Protein AF-A0A961I5W0-F1 (afdb_monomer)

Secondary structure (DSSP, 8-state):
-GGGEETTEEGGGSTTTTTS-----------SS-------HHHHHHH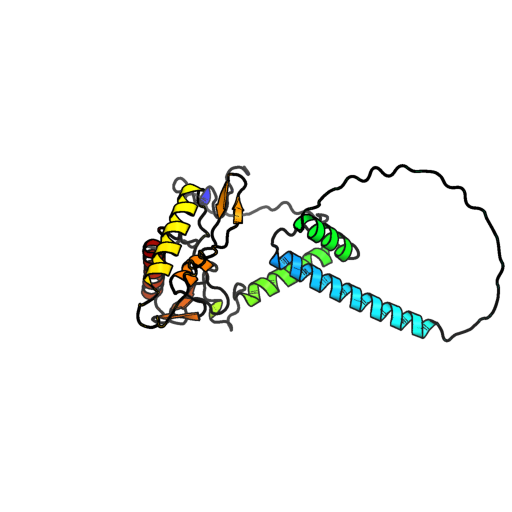HHHHHHHHHHHHHHHHHHHHHHTSS----------------------------HHHHHHHHHHHHTTTS-HHHHHHHHHHHHHHHHHTTT-S--TT-GGGSEEEE-BPPPEE-HHHHHHHHHHHHHHHHHSS-TTS--S-----PPPP----EE-TTS-EEPPHHHHHHHTT--TT-EETTEEE-SS-TTEEEESS--HHHHHHHHHHHHHHHHHHHS--PPBSSPPP-

Sequence (276 aa):
CSSDLAYRDSRFKSSAEKGRFIITHVQFQLSARGPLDVRYGELSRRLLDRLEAMNSNTNEQADFRVTRASESDGQAGAPHATGTEQAGRSSTVSVDTRQSQSDKERQRLRELSAHLSPVERMQTVRAEVLRLRSGKSMVIDPEDPDTRSCGSFFMNPELSADEFAALKTRINSNARSDNSPETRSDSHGDSAADVAIPVFHLPDMRVKVPAAWLMEYCGFRKGYTRNGVGISRSHALALVNRGGSTADLRALVAEIQERVCSLTGIVLQPEPLLPD

Mean predicted aligned error: 12.55 Å

Foldseek 3Di:
DVPADDDLGGPCPDPVNPPVDDDPDDDDDDDLDDAPDDPDVVLLVVLLVVLVVVVVVVVVVVVVVVVVVPPDDDDDDDDDDDDDDDDDDDPPPPPPDPDDPSVVSSVSSCVSCVPPRSVVNVVSSVVSVVVVCVLQLNDDDPVDQLVQFPPQFWDFDKAAPVLVVLLQVLQQVVVVVPPDPPPDDDDDPDDPDGDDFDWDADPVRITTGPLLVLLVSLVQHAPQDDQQWHHHNRHSRTIGGRPHDPVVSVVVVVVSQVSSCVRRVDGIDTSDDDDD

Radius of gyration: 27.85 Å; Cα contacts (8 Å, |Δi|>4): 261; chains: 1; bounding box: 82×52×74 Å

pLDDT: mean 79.71, std 21.18, range [27.75, 97.56]

Nearest PDB structures (foldseek):
  5jzx-assembly3_F  TM=8.479E-01  e=3.937E-11  Mycobacterium tuberculosis H37Rv
  4jay-assembly1_A  TM=8.092E-01  e=2.106E-09  Pseudomonas aeruginosa PAO1
  5jzx-assembly3_E  TM=9.118E-01  e=1.194E-07  Mycobacterium tuberculosis H37Rv
  2q85-assembly1_A  TM=7.813E-01  e=1.509E-07  Escherichia coli
  1uxy-assembly1_A  TM=7.509E-01  e=1.343E-07  Escherichia coli

Structure (mmCIF, N/CA/C/O backbone):
data_AF-A0A961I5W0-F1
#
_entry.id   AF-A0A961I5W0-F1
#
loop_
_atom_site.group_PDB
_atom_site.id
_atom_site.type_symbol
_atom_site.label_atom_id
_atom_site.label_alt_id
_atom_site.label_comp_id
_atom_site.label_asym_id
_atom_site.label_entity_id
_atom_site.label_seq_id
_atom_site.pdbx_PDB_ins_code
_atom_site.Cartn_x
_atom_site.Cartn_y
_atom_site.Cartn_z
_atom_site.occupancy
_atom_site.B_iso_or_equiv
_atom_site.auth_seq_id
_atom_site.auth_comp_id
_atom_site.auth_asym_id
_atom_site.auth_atom_id
_atom_site.pdbx_PDB_model_num
ATOM 1 N N . CYS A 1 1 ? -11.552 13.548 -22.256 1.00 41.53 1 CYS A N 1
ATOM 2 C CA . CYS A 1 1 ? -12.009 12.454 -21.368 1.00 41.53 1 CYS A CA 1
ATOM 3 C C . CYS A 1 1 ? -10.988 12.076 -20.277 1.00 41.53 1 CYS A C 1
ATOM 5 O O . CYS A 1 1 ? -11.325 11.259 -19.437 1.00 41.53 1 CYS A O 1
ATOM 7 N N . SER A 1 2 ? -9.766 12.639 -20.233 1.00 52.09 2 SER A N 1
ATOM 8 C CA . SER A 1 2 ? -8.780 12.302 -19.181 1.00 52.09 2 SER A CA 1
ATOM 9 C C . SER A 1 2 ? -8.919 13.113 -17.885 1.00 52.09 2 SER A C 1
ATOM 11 O O . SER A 1 2 ? -8.090 12.957 -16.996 1.00 52.09 2 SER A O 1
ATOM 13 N N . SER A 1 3 ? -9.909 14.003 -17.789 1.00 55.75 3 SER A N 1
ATOM 14 C CA . SER A 1 3 ? -10.125 14.886 -16.635 1.00 55.75 3 SER A CA 1
ATOM 15 C C . SER A 1 3 ? -10.682 14.166 -15.406 1.00 55.75 3 SER A C 1
ATOM 17 O O . SER A 1 3 ? -10.604 14.707 -14.312 1.00 55.75 3 SER A O 1
ATOM 19 N N . ASP A 1 4 ? -11.206 12.948 -15.572 1.00 67.94 4 ASP A N 1
ATOM 20 C CA . ASP A 1 4 ? -12.018 12.288 -14.541 1.00 67.94 4 ASP A CA 1
ATOM 21 C C . ASP A 1 4 ? -11.282 11.114 -13.870 1.00 67.94 4 ASP A C 1
ATOM 23 O O . ASP A 1 4 ? -11.912 10.241 -13.270 1.00 67.94 4 ASP A O 1
ATOM 27 N N . LEU A 1 5 ? -9.955 11.040 -14.023 1.00 79.00 5 LEU A N 1
ATOM 28 C CA . LEU A 1 5 ? -9.103 10.042 -13.377 1.00 79.00 5 LEU A CA 1
ATOM 29 C C . LEU A 1 5 ? -8.295 10.703 -12.262 1.00 79.00 5 LEU A C 1
ATOM 31 O O . LEU A 1 5 ? -7.556 11.655 -12.507 1.00 79.00 5 LEU A O 1
ATOM 35 N N . ALA A 1 6 ? -8.394 10.155 -11.055 1.00 79.12 6 ALA A N 1
ATOM 36 C CA . ALA A 1 6 ? -7.662 10.628 -9.887 1.00 79.12 6 ALA A CA 1
ATOM 37 C C . ALA A 1 6 ? -7.064 9.450 -9.101 1.00 79.12 6 ALA A C 1
ATOM 39 O O . ALA A 1 6 ? -7.193 8.278 -9.469 1.00 79.12 6 ALA A O 1
ATOM 40 N N . TYR A 1 7 ? -6.338 9.746 -8.022 1.00 77.19 7 TYR A N 1
ATOM 41 C CA . TYR A 1 7 ? -5.722 8.710 -7.200 1.00 77.19 7 TYR A CA 1
ATOM 42 C C . TYR A 1 7 ? -6.787 7.774 -6.613 1.00 77.19 7 TYR A C 1
ATOM 44 O O . TYR A 1 7 ? -7.607 8.187 -5.804 1.00 77.19 7 TYR A O 1
ATOM 52 N N . ARG A 1 8 ? -6.758 6.500 -7.035 1.00 78.25 8 ARG A N 1
ATOM 53 C CA . ARG A 1 8 ? -7.732 5.453 -6.662 1.00 78.25 8 ARG A CA 1
ATOM 54 C C . ARG A 1 8 ? -9.189 5.763 -7.003 1.00 78.25 8 ARG A C 1
ATOM 56 O O . ARG A 1 8 ? -10.057 4.970 -6.632 1.00 78.25 8 ARG A O 1
ATOM 63 N N . ASP A 1 9 ? -9.439 6.800 -7.790 1.00 81.62 9 ASP A N 1
ATOM 64 C CA . ASP A 1 9 ? -10.776 7.273 -8.108 1.00 81.62 9 ASP A CA 1
ATOM 65 C C . ASP A 1 9 ? -10.974 7.454 -9.618 1.00 81.62 9 ASP A C 1
ATOM 67 O O . ASP A 1 9 ? -10.029 7.616 -10.395 1.00 81.62 9 ASP A O 1
ATOM 71 N N . SER A 1 10 ? -12.225 7.348 -10.042 1.00 85.88 10 SER A N 1
ATOM 72 C CA . SER A 1 10 ? -12.648 7.577 -11.418 1.00 85.88 10 SER A CA 1
ATOM 73 C C . SER A 1 10 ? -14.130 7.915 -11.436 1.00 85.88 10 SER A C 1
ATOM 75 O O . SER A 1 10 ? -14.857 7.531 -10.519 1.00 85.88 10 SER A O 1
ATOM 77 N N . ARG A 1 11 ? -14.623 8.487 -12.536 1.00 85.06 11 ARG A N 1
ATOM 78 C CA . ARG A 1 11 ? -16.067 8.703 -12.721 1.00 85.06 11 ARG A CA 1
ATOM 79 C C . ARG A 1 11 ? -16.934 7.471 -12.404 1.00 85.06 11 ARG A C 1
ATOM 81 O O . ARG A 1 11 ? -17.973 7.608 -11.771 1.00 85.06 11 ARG A O 1
ATOM 88 N N . PHE A 1 12 ? -16.452 6.259 -12.704 1.00 85.94 12 PHE A N 1
ATOM 89 C CA . PHE A 1 12 ? -17.162 4.995 -12.451 1.00 85.94 12 PHE A CA 1
ATOM 90 C C . PHE A 1 12 ? -17.291 4.622 -10.964 1.00 85.94 12 PHE A C 1
ATOM 92 O O . PHE A 1 12 ? -18.092 3.753 -10.618 1.00 85.94 12 PHE A O 1
ATOM 99 N N . LYS A 1 13 ? -16.496 5.247 -10.088 1.00 81.31 13 LYS A N 1
ATOM 100 C CA . LYS A 1 13 ? -16.562 5.087 -8.629 1.00 81.31 13 LYS A CA 1
ATOM 101 C C . LYS A 1 13 ? -17.369 6.191 -7.944 1.00 81.31 13 LYS A C 1
ATOM 103 O O . LYS A 1 13 ? -17.759 6.006 -6.792 1.00 81.31 13 LYS A O 1
ATOM 108 N N . SER A 1 14 ? -17.643 7.296 -8.640 1.00 78.50 14 SER A N 1
ATOM 109 C CA . SER A 1 14 ? -18.429 8.403 -8.095 1.00 78.50 14 SER A CA 1
ATOM 110 C C . SER A 1 14 ? -19.834 7.942 -7.699 1.00 78.50 14 SER A C 1
ATOM 112 O O . SER A 1 14 ? -20.453 7.125 -8.384 1.00 78.50 14 SER A O 1
ATOM 114 N N . SER A 1 15 ? -20.368 8.489 -6.607 1.00 73.06 15 SER A N 1
ATOM 115 C CA . SER A 1 15 ? -21.721 8.169 -6.127 1.00 73.06 15 SER A CA 1
ATOM 116 C C . SER A 1 15 ? -22.806 8.445 -7.174 1.00 73.06 15 SER A C 1
ATOM 118 O O . SER A 1 15 ? -23.799 7.728 -7.224 1.00 73.06 15 SER A O 1
ATOM 120 N N . ALA A 1 16 ? -22.594 9.436 -8.044 1.00 78.50 16 ALA A N 1
ATOM 121 C CA . ALA A 1 16 ? -23.517 9.797 -9.117 1.00 78.50 16 ALA A CA 1
ATOM 122 C C . ALA A 1 16 ? -23.551 8.784 -10.278 1.00 78.50 16 ALA A C 1
ATOM 124 O O . ALA A 1 16 ? -24.539 8.728 -11.017 1.00 78.50 16 ALA A O 1
ATOM 125 N N . GLU A 1 17 ? -22.482 8.002 -10.479 1.00 81.44 17 GLU A N 1
ATOM 126 C CA . GLU A 1 17 ? -22.374 7.089 -11.624 1.00 81.44 17 GLU A CA 1
ATOM 127 C C . GLU A 1 17 ? -22.131 5.614 -11.283 1.00 81.44 17 GLU A C 1
ATOM 129 O O . GLU A 1 17 ? -22.158 4.763 -12.180 1.00 81.44 17 GLU A O 1
ATOM 134 N N . LYS A 1 18 ? -21.951 5.284 -10.002 1.00 82.88 18 LYS A N 1
ATOM 135 C CA . LYS A 1 18 ? -21.746 3.911 -9.530 1.00 82.88 18 LYS A CA 1
ATOM 136 C C . LYS A 1 18 ? -22.882 2.993 -10.004 1.00 82.88 18 LYS A C 1
ATOM 138 O O . LYS A 1 18 ? -24.059 3.291 -9.828 1.00 82.88 18 LYS A O 1
ATOM 143 N N . GLY A 1 19 ? -22.517 1.866 -10.617 1.00 84.69 19 GLY A N 1
ATOM 144 C CA . GLY A 1 19 ? -23.461 0.855 -11.114 1.00 84.69 19 GLY A CA 1
ATOM 145 C C . GLY A 1 19 ? -24.135 1.175 -12.455 1.00 84.69 19 GLY A C 1
ATOM 146 O O . GLY A 1 19 ? -24.857 0.328 -12.971 1.00 84.69 19 GLY A O 1
ATOM 147 N N . ARG A 1 20 ? -23.892 2.348 -13.059 1.00 90.06 20 ARG A N 1
ATOM 148 C CA . ARG A 1 20 ? -24.528 2.735 -14.336 1.00 90.06 20 ARG A CA 1
ATOM 149 C C . ARG A 1 20 ? -23.859 2.154 -15.579 1.00 90.06 20 ARG A C 1
ATOM 151 O O . ARG A 1 20 ? -24.499 2.067 -16.622 1.00 90.06 20 ARG A O 1
ATOM 158 N N . PHE A 1 21 ? -22.577 1.805 -15.493 1.00 88.75 21 PHE A N 1
ATOM 159 C CA . PHE A 1 21 ? -21.769 1.400 -16.643 1.00 88.75 21 PHE A CA 1
ATOM 160 C C . PHE A 1 21 ? -21.074 0.063 -16.397 1.00 88.75 21 PHE A C 1
ATOM 162 O O . PHE A 1 21 ? -20.596 -0.205 -15.296 1.00 88.75 21 PHE A O 1
ATOM 169 N N . ILE A 1 22 ? -20.953 -0.733 -17.461 1.00 90.75 22 ILE A N 1
ATOM 170 C CA . ILE A 1 22 ? -20.096 -1.920 -17.518 1.00 90.75 22 ILE A CA 1
ATOM 171 C C . ILE A 1 22 ? -18.954 -1.605 -18.483 1.00 90.75 22 ILE A C 1
ATOM 173 O O . ILE A 1 22 ? -19.188 -1.270 -19.644 1.00 90.75 22 ILE A O 1
ATOM 177 N N . ILE A 1 23 ? -17.712 -1.696 -18.005 1.00 90.81 23 ILE A N 1
ATOM 178 C CA . ILE A 1 23 ? -16.530 -1.515 -18.854 1.00 90.81 23 ILE A CA 1
ATOM 179 C C . ILE A 1 23 ? -16.392 -2.760 -19.729 1.00 90.81 23 ILE A C 1
ATOM 181 O O . ILE A 1 23 ? -16.130 -3.845 -19.219 1.00 90.81 23 ILE A O 1
ATOM 185 N N . THR A 1 24 ? -16.563 -2.606 -21.042 1.00 95.44 24 THR A N 1
ATOM 186 C CA . THR A 1 24 ? -16.448 -3.726 -21.991 1.00 95.44 24 THR A CA 1
ATOM 187 C C . THR A 1 24 ? -15.046 -3.852 -22.574 1.00 95.44 24 THR A C 1
ATOM 189 O O . THR A 1 24 ? -14.581 -4.960 -22.812 1.00 95.44 24 THR A O 1
ATOM 192 N N . HIS A 1 25 ? -14.356 -2.729 -22.786 1.00 94.56 25 HIS A N 1
ATOM 193 C CA . HIS A 1 25 ? -13.012 -2.686 -23.358 1.00 94.56 25 HIS A CA 1
ATOM 194 C C . HIS A 1 25 ? -12.225 -1.507 -22.783 1.00 94.56 25 HIS A C 1
ATOM 196 O O . HIS A 1 25 ? -12.798 -0.480 -22.417 1.00 94.56 25 HIS A O 1
ATOM 202 N N . VAL A 1 26 ? -10.899 -1.641 -22.752 1.00 94.00 26 VAL A N 1
ATOM 203 C CA . VAL A 1 26 ? -9.968 -0.565 -22.394 1.00 94.00 26 VAL A CA 1
ATOM 204 C C . VAL A 1 26 ? -8.900 -0.484 -23.477 1.00 94.00 26 VAL A C 1
ATOM 206 O O . VAL A 1 26 ? -8.274 -1.489 -23.807 1.00 94.00 26 VAL A O 1
ATOM 209 N N . GLN A 1 27 ? -8.692 0.705 -24.036 1.00 94.12 27 GLN A N 1
ATOM 210 C CA . GLN A 1 27 ? -7.647 0.960 -25.025 1.00 94.12 27 GLN A CA 1
ATOM 211 C C . GLN A 1 27 ? -6.497 1.721 -24.368 1.00 94.12 27 GLN A C 1
ATOM 213 O O . GLN A 1 27 ? -6.705 2.757 -23.740 1.00 94.12 27 GLN A O 1
ATOM 218 N N . PHE A 1 28 ? -5.279 1.206 -24.528 1.00 92.12 28 PHE A N 1
ATOM 219 C CA . PHE A 1 28 ? -4.062 1.835 -24.026 1.00 92.12 28 PHE A CA 1
ATOM 220 C C . PHE A 1 28 ? -3.228 2.356 -25.192 1.00 92.12 28 PHE A C 1
ATOM 222 O O . PHE A 1 28 ? -2.972 1.630 -26.151 1.00 92.12 28 PHE A O 1
ATOM 229 N N . GLN A 1 29 ? -2.746 3.592 -25.082 1.00 91.19 29 GLN A N 1
ATOM 230 C CA . GLN A 1 29 ? -1.724 4.124 -25.977 1.00 91.19 29 GLN A CA 1
ATOM 231 C C . GLN A 1 29 ? -0.350 3.896 -25.339 1.00 91.19 29 GLN A C 1
ATOM 233 O O . GLN A 1 29 ? -0.015 4.514 -24.330 1.00 91.19 29 GLN A O 1
ATOM 238 N N . LEU A 1 30 ? 0.433 2.976 -25.904 1.00 87.88 30 LEU A N 1
ATOM 239 C CA . LEU A 1 30 ? 1.745 2.588 -25.382 1.00 87.88 30 LEU A CA 1
ATOM 240 C C . LEU A 1 30 ? 2.870 3.136 -26.265 1.00 87.88 30 LEU A C 1
ATOM 242 O O . LEU A 1 30 ? 2.718 3.259 -27.478 1.00 87.88 30 LEU A O 1
ATOM 246 N N . SER A 1 31 ? 4.022 3.426 -25.659 1.00 84.31 31 SER A N 1
ATOM 247 C CA . SER A 1 31 ? 5.238 3.812 -26.381 1.00 84.31 31 SER A CA 1
ATOM 248 C C . SER A 1 31 ? 6.246 2.670 -26.381 1.00 84.31 31 SER A C 1
ATOM 250 O O . SER A 1 31 ? 6.622 2.169 -25.324 1.00 84.31 31 SER A O 1
ATOM 252 N N . ALA A 1 32 ? 6.741 2.306 -27.564 1.00 77.69 32 ALA A N 1
ATOM 253 C CA . ALA A 1 32 ? 7.805 1.314 -27.719 1.00 77.69 32 ALA A CA 1
ATOM 254 C C . ALA A 1 32 ? 9.215 1.885 -27.468 1.00 77.69 32 ALA A C 1
ATOM 256 O O . ALA A 1 32 ? 10.189 1.137 -27.465 1.00 77.69 32 ALA A O 1
ATOM 257 N N . ARG A 1 33 ? 9.352 3.210 -27.316 1.00 74.19 33 ARG A N 1
ATOM 258 C CA . ARG A 1 33 ? 10.652 3.910 -27.252 1.00 74.19 33 ARG A CA 1
ATOM 259 C C . ARG A 1 33 ? 10.740 4.928 -26.111 1.00 74.19 33 ARG A C 1
ATOM 261 O O . ARG A 1 33 ? 11.596 5.805 -26.134 1.00 74.19 33 ARG A O 1
ATOM 268 N N . GLY A 1 34 ? 9.850 4.835 -25.124 1.00 69.31 34 GLY A N 1
ATOM 269 C CA . GLY A 1 34 ? 9.850 5.744 -23.979 1.00 69.31 34 GLY A CA 1
ATOM 270 C C . GLY A 1 34 ? 11.100 5.578 -23.100 1.00 69.31 34 GLY A C 1
ATOM 271 O O . GLY A 1 34 ? 11.613 4.460 -22.976 1.00 69.31 34 GLY A O 1
ATOM 272 N N . PRO A 1 35 ? 11.598 6.662 -22.476 1.00 70.88 35 PRO A N 1
ATOM 273 C CA . PRO A 1 35 ? 12.631 6.552 -21.456 1.00 70.88 35 PRO A CA 1
ATOM 274 C C . PRO A 1 35 ? 12.098 5.781 -20.242 1.00 70.88 35 PRO A C 1
ATOM 276 O O . PRO A 1 35 ? 10.899 5.781 -19.956 1.00 70.88 35 PRO A O 1
ATOM 279 N N . LEU A 1 36 ? 13.004 5.157 -19.493 1.00 77.31 36 LEU A N 1
ATOM 280 C CA . LEU A 1 36 ? 12.684 4.505 -18.227 1.00 77.31 36 LEU A CA 1
ATOM 281 C C . LEU A 1 36 ? 12.434 5.588 -17.158 1.00 77.31 36 LEU A C 1
ATOM 283 O O . LEU A 1 36 ? 13.367 6.083 -16.534 1.00 77.31 36 LEU A O 1
ATOM 287 N N . ASP A 1 37 ? 11.175 6.015 -17.002 1.00 76.81 37 ASP A N 1
ATOM 288 C CA . ASP A 1 37 ? 10.747 6.988 -15.981 1.00 76.81 37 ASP A CA 1
ATOM 289 C C . ASP A 1 37 ? 10.228 6.257 -14.734 1.00 76.81 37 ASP A C 1
ATOM 291 O O . ASP A 1 37 ? 9.034 5.994 -14.582 1.00 76.81 37 ASP A O 1
ATOM 295 N N . VAL A 1 38 ? 11.147 5.887 -13.839 1.00 83.56 38 VAL A N 1
ATOM 296 C CA . VAL A 1 38 ? 10.814 5.245 -12.563 1.00 83.56 38 VAL A CA 1
ATOM 297 C C . VAL A 1 38 ? 10.750 6.298 -11.466 1.00 83.56 38 VAL A C 1
ATOM 299 O O . VAL A 1 38 ? 11.748 6.912 -11.103 1.00 83.56 38 VAL A O 1
ATOM 302 N N . ARG A 1 39 ? 9.551 6.487 -10.908 1.00 82.50 39 ARG A N 1
ATOM 303 C CA . ARG A 1 39 ? 9.295 7.464 -9.832 1.00 82.50 39 ARG A CA 1
ATOM 304 C C . ARG A 1 39 ? 9.237 6.843 -8.439 1.00 82.50 39 ARG A C 1
ATOM 306 O O . ARG A 1 39 ? 9.219 7.558 -7.445 1.00 82.50 39 ARG A O 1
ATOM 313 N N . TYR A 1 40 ? 9.177 5.515 -8.356 1.00 83.50 40 TYR A N 1
ATOM 314 C CA . TYR A 1 40 ? 9.115 4.799 -7.087 1.00 83.50 40 TYR A CA 1
ATOM 315 C C . TYR A 1 40 ? 10.531 4.503 -6.583 1.00 83.50 40 TYR A C 1
ATOM 317 O O . TYR A 1 40 ? 11.232 3.678 -7.165 1.00 83.50 40 TYR A O 1
ATOM 325 N N . GLY A 1 41 ? 10.948 5.166 -5.501 1.00 84.31 41 GLY A N 1
ATOM 326 C CA . GLY A 1 41 ? 12.346 5.162 -5.046 1.00 84.31 41 GLY A CA 1
ATOM 327 C C . GLY A 1 41 ? 12.914 3.788 -4.666 1.00 84.31 41 GLY A C 1
ATOM 328 O O . GLY A 1 41 ? 14.099 3.542 -4.858 1.00 84.31 41 GLY A O 1
ATOM 329 N N . GLU A 1 42 ? 12.101 2.854 -4.155 1.00 87.44 42 GLU A N 1
ATOM 330 C CA . GLU A 1 42 ? 12.580 1.482 -3.895 1.00 87.44 42 GLU A CA 1
ATOM 331 C C . GLU A 1 42 ? 12.835 0.712 -5.203 1.00 87.44 42 GLU A C 1
ATOM 333 O O . GLU A 1 42 ? 13.822 -0.009 -5.307 1.00 87.44 42 GLU A O 1
ATOM 338 N N . LEU A 1 43 ? 11.989 0.902 -6.223 1.00 90.75 43 LEU A N 1
ATOM 339 C CA . LEU A 1 43 ? 12.189 0.293 -7.544 1.00 90.75 43 LEU A CA 1
ATOM 340 C C . LEU A 1 43 ? 13.389 0.913 -8.264 1.00 90.75 43 LEU A C 1
ATOM 342 O O . LEU A 1 43 ? 14.156 0.176 -8.868 1.00 90.75 43 LEU A O 1
ATOM 346 N N . SER A 1 44 ? 13.565 2.235 -8.162 1.00 90.81 44 SER A N 1
ATOM 347 C CA . SER A 1 44 ? 14.726 2.954 -8.708 1.00 90.81 44 SER A CA 1
ATOM 348 C C . SER A 1 44 ? 16.036 2.335 -8.211 1.00 90.81 44 SER A C 1
ATOM 350 O O . SER A 1 44 ? 16.847 1.880 -9.014 1.00 90.81 44 SER A O 1
ATOM 352 N N . ARG A 1 45 ? 16.186 2.206 -6.885 1.00 90.88 45 ARG A N 1
ATOM 353 C CA . ARG A 1 45 ? 17.381 1.625 -6.256 1.00 90.88 45 ARG A CA 1
ATOM 354 C C . ARG A 1 45 ? 17.635 0.178 -6.679 1.00 90.88 45 ARG A C 1
ATOM 356 O O . ARG A 1 45 ? 18.718 -0.123 -7.154 1.00 90.88 45 ARG A O 1
ATOM 363 N N . ARG A 1 46 ? 16.622 -0.696 -6.623 1.00 92.19 46 ARG A N 1
ATOM 364 C CA . ARG A 1 46 ? 16.794 -2.103 -7.038 1.00 92.19 46 ARG A CA 1
ATOM 365 C C . ARG A 1 46 ? 17.156 -2.258 -8.513 1.00 92.19 46 ARG A C 1
ATOM 367 O O . ARG A 1 46 ? 17.881 -3.180 -8.876 1.00 92.19 46 ARG A O 1
ATOM 374 N N . LEU A 1 47 ? 16.638 -1.378 -9.370 1.00 93.00 47 LEU A N 1
ATOM 375 C CA . LEU A 1 47 ? 17.001 -1.367 -10.784 1.00 93.00 47 LEU A CA 1
ATOM 376 C C . LEU A 1 47 ? 18.441 -0.910 -10.996 1.00 93.00 47 LEU A C 1
ATOM 378 O O . LEU A 1 47 ? 19.116 -1.506 -11.830 1.00 93.00 47 LEU A O 1
ATOM 382 N N . LEU A 1 48 ? 18.907 0.097 -10.251 1.00 92.50 48 LEU A N 1
ATOM 383 C CA . LEU A 1 48 ? 20.311 0.512 -10.274 1.00 92.50 48 LEU A CA 1
ATOM 384 C C . LEU A 1 48 ? 21.219 -0.658 -9.887 1.00 92.50 48 LEU A C 1
ATOM 386 O O . LEU A 1 48 ? 22.020 -1.072 -10.719 1.00 92.50 48 LEU A O 1
ATOM 390 N N . ASP A 1 49 ? 21.006 -1.260 -8.713 1.00 92.44 49 ASP A N 1
ATOM 391 C CA . ASP A 1 49 ? 21.821 -2.380 -8.213 1.00 92.44 49 ASP A CA 1
ATOM 392 C C . ASP A 1 49 ? 21.884 -3.534 -9.228 1.00 92.44 49 ASP A C 1
ATOM 394 O O . ASP A 1 49 ? 22.930 -4.125 -9.498 1.00 92.44 49 ASP A O 1
ATOM 398 N N . ARG A 1 50 ? 20.740 -3.851 -9.842 1.00 92.00 50 ARG A N 1
ATOM 399 C CA . ARG A 1 50 ? 20.650 -4.902 -10.853 1.00 92.00 50 ARG A CA 1
ATOM 400 C C . ARG A 1 50 ? 21.408 -4.567 -12.130 1.00 92.00 50 ARG A C 1
ATOM 402 O O . ARG A 1 50 ? 22.097 -5.436 -12.657 1.00 92.00 50 ARG A O 1
ATOM 409 N N . LEU A 1 51 ? 21.205 -3.373 -12.677 1.00 91.75 51 LEU A N 1
ATOM 410 C CA . LEU A 1 51 ? 21.843 -2.984 -13.931 1.00 91.75 51 LEU A CA 1
ATOM 411 C C . LEU A 1 51 ? 23.358 -2.856 -13.747 1.00 91.75 51 LEU A C 1
ATOM 413 O O . LEU A 1 51 ? 24.108 -3.239 -14.638 1.00 91.75 51 LEU A O 1
ATOM 417 N N . GLU A 1 52 ? 23.809 -2.401 -12.577 1.00 92.81 52 GLU A N 1
ATOM 418 C CA . GLU A 1 52 ? 25.222 -2.433 -12.196 1.00 92.81 52 GLU A CA 1
ATOM 419 C C . GLU A 1 52 ? 25.761 -3.867 -12.200 1.00 92.81 52 GLU A C 1
ATOM 421 O O . GLU A 1 52 ? 26.747 -4.139 -12.881 1.00 92.81 52 GLU A O 1
ATOM 426 N N . ALA A 1 53 ? 25.075 -4.809 -11.545 1.00 90.19 53 ALA A N 1
ATOM 427 C CA . ALA A 1 53 ? 25.486 -6.214 -11.534 1.00 90.19 53 ALA A CA 1
ATOM 428 C C . ALA A 1 53 ? 25.518 -6.847 -12.941 1.00 90.19 53 ALA A C 1
ATOM 430 O O . ALA A 1 53 ? 26.429 -7.609 -13.263 1.00 90.19 53 ALA A O 1
ATOM 431 N N . MET A 1 54 ? 24.549 -6.524 -13.805 1.00 88.38 54 MET A N 1
ATOM 432 C CA . MET A 1 54 ? 24.521 -6.996 -15.197 1.00 88.38 54 MET A CA 1
ATOM 433 C C . MET A 1 54 ? 25.711 -6.465 -16.009 1.00 88.38 54 MET A C 1
ATOM 435 O O . MET A 1 54 ? 26.326 -7.219 -16.769 1.00 88.38 54 MET A O 1
ATOM 439 N N . ASN A 1 55 ? 26.060 -5.191 -15.828 1.00 87.31 55 ASN A N 1
ATOM 440 C CA . ASN A 1 55 ? 27.162 -4.557 -16.550 1.00 87.31 55 ASN A CA 1
ATOM 441 C C . ASN A 1 55 ? 28.525 -5.060 -16.060 1.00 87.31 55 ASN A C 1
ATOM 443 O O . ASN A 1 55 ? 29.398 -5.327 -16.884 1.00 87.31 55 ASN A O 1
ATOM 447 N N . SER A 1 56 ? 28.694 -5.272 -14.751 1.00 84.44 56 SER A N 1
ATOM 448 C CA . SER A 1 56 ? 29.918 -5.857 -14.186 1.00 84.44 56 SER A CA 1
ATOM 449 C C . SER A 1 56 ? 30.171 -7.273 -14.710 1.00 84.44 56 SER A C 1
ATOM 451 O O . SER A 1 56 ? 31.264 -7.555 -15.192 1.00 84.44 56 SER A O 1
ATOM 453 N N . ASN A 1 57 ? 29.142 -8.129 -14.741 1.00 75.81 57 ASN A N 1
ATOM 454 C CA . ASN A 1 57 ? 29.260 -9.489 -15.284 1.00 75.81 57 ASN A CA 1
ATOM 455 C C . ASN A 1 57 ? 29.595 -9.500 -16.786 1.00 75.81 57 ASN A C 1
ATOM 457 O O . ASN A 1 57 ? 30.266 -10.409 -17.272 1.00 75.81 57 ASN A O 1
ATOM 461 N N . THR A 1 58 ? 29.126 -8.495 -17.529 1.00 72.81 58 THR A N 1
ATOM 462 C CA . THR A 1 58 ? 29.441 -8.345 -18.957 1.00 72.81 58 THR A CA 1
ATOM 463 C C . THR A 1 58 ? 30.901 -7.931 -19.156 1.00 72.81 58 THR A C 1
ATOM 465 O O . THR A 1 58 ? 31.575 -8.471 -20.032 1.00 72.81 58 THR A O 1
ATOM 468 N N . ASN A 1 59 ? 31.409 -7.028 -18.314 1.00 66.00 59 ASN A N 1
ATOM 469 C CA . ASN A 1 59 ? 32.797 -6.573 -18.369 1.00 66.00 59 ASN A CA 1
ATOM 470 C C . ASN A 1 59 ? 33.788 -7.670 -17.951 1.00 66.00 59 ASN A C 1
ATOM 472 O O . ASN A 1 59 ? 34.788 -7.855 -18.635 1.00 66.00 59 ASN A O 1
ATOM 476 N N . GLU A 1 60 ? 33.492 -8.466 -16.918 1.00 61.91 60 GLU A N 1
ATOM 477 C CA . GLU A 1 60 ? 34.345 -9.604 -16.530 1.00 61.91 60 GLU A CA 1
ATOM 478 C C . GLU A 1 60 ? 34.411 -10.683 -17.626 1.00 61.91 60 GLU A C 1
ATOM 480 O O . GLU A 1 60 ? 35.475 -11.239 -17.904 1.00 61.91 60 GLU A O 1
ATOM 485 N N . GLN A 1 61 ? 33.294 -10.957 -18.311 1.00 55.16 61 GLN A N 1
ATOM 486 C CA . GLN A 1 61 ? 33.278 -11.880 -19.453 1.00 55.16 61 GLN A CA 1
ATOM 487 C C . GLN A 1 61 ? 34.018 -11.325 -20.680 1.00 55.16 61 GLN A C 1
ATOM 489 O O . GLN A 1 61 ? 34.577 -12.103 -21.460 1.00 55.16 61 GLN A O 1
ATOM 494 N N . ALA A 1 62 ? 34.031 -10.001 -20.861 1.00 56.38 62 ALA A N 1
ATOM 495 C CA . ALA A 1 62 ? 34.808 -9.340 -21.903 1.00 56.38 62 ALA A CA 1
ATOM 496 C C . ALA A 1 62 ? 36.316 -9.392 -21.598 1.00 56.38 62 ALA A C 1
ATOM 498 O O . ALA A 1 62 ? 37.081 -9.826 -22.460 1.00 56.38 62 ALA A O 1
ATOM 499 N N . ASP A 1 63 ? 36.737 -9.077 -20.370 1.00 53.72 63 ASP A N 1
ATOM 500 C CA . ASP A 1 63 ? 38.143 -9.144 -19.939 1.00 53.72 63 ASP A CA 1
ATOM 501 C C . ASP A 1 63 ? 38.701 -10.573 -19.979 1.00 53.72 63 ASP A C 1
ATOM 503 O O . ASP A 1 63 ? 39.841 -10.793 -20.400 1.00 53.72 63 A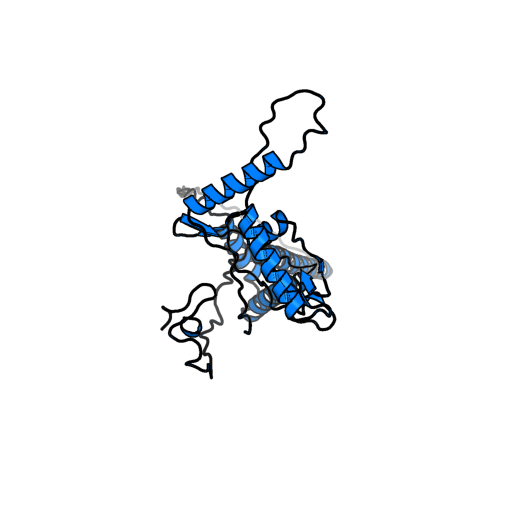SP A O 1
ATOM 507 N N . PHE A 1 64 ? 37.883 -11.575 -19.637 1.00 42.44 64 PHE A N 1
ATOM 508 C CA . PHE A 1 64 ? 38.260 -12.986 -19.752 1.00 42.44 64 PHE A CA 1
ATOM 509 C C . PHE A 1 64 ? 38.423 -13.454 -21.213 1.00 42.44 64 PHE A C 1
ATOM 511 O O . PHE A 1 64 ? 39.223 -14.344 -21.510 1.00 42.44 64 PHE A O 1
ATOM 518 N N . ARG A 1 65 ? 37.686 -12.857 -22.161 1.00 48.09 65 ARG A N 1
ATOM 519 C CA . ARG A 1 65 ? 37.880 -13.109 -23.601 1.00 48.09 65 ARG A CA 1
ATOM 520 C C . ARG A 1 65 ? 39.126 -12.419 -24.143 1.00 48.09 65 ARG A C 1
ATOM 522 O O . ARG A 1 65 ? 39.815 -13.019 -24.963 1.00 48.09 65 ARG A O 1
ATOM 529 N N . VAL A 1 66 ? 39.429 -11.206 -23.681 1.00 52.03 66 VAL A N 1
ATOM 530 C CA . VAL A 1 66 ? 40.632 -10.467 -24.094 1.00 52.03 66 VAL A CA 1
ATOM 531 C C . VAL A 1 66 ? 41.896 -11.168 -23.595 1.00 52.03 66 VAL A C 1
ATOM 533 O O . VAL A 1 66 ? 42.822 -11.358 -24.371 1.00 52.03 66 VAL A O 1
ATOM 536 N N . THR A 1 67 ? 41.914 -11.670 -22.358 1.00 49.28 67 THR A N 1
ATOM 537 C CA . THR A 1 67 ? 43.073 -12.410 -21.817 1.00 49.28 67 THR A CA 1
ATOM 538 C C . THR A 1 67 ? 43.358 -13.739 -22.524 1.00 49.28 67 THR A C 1
ATOM 540 O O . THR A 1 67 ? 44.507 -14.166 -22.547 1.00 49.28 67 THR A O 1
ATOM 543 N N . ARG A 1 68 ? 42.364 -14.370 -23.165 1.00 45.66 68 ARG A N 1
ATOM 544 C CA . ARG A 1 68 ? 42.572 -15.558 -24.019 1.00 45.66 68 ARG A CA 1
ATOM 545 C C . ARG A 1 68 ? 42.938 -15.245 -25.469 1.00 45.66 68 ARG A C 1
ATOM 547 O O . ARG A 1 68 ? 43.458 -16.121 -26.148 1.00 45.66 68 ARG A O 1
ATOM 554 N N . ALA A 1 69 ? 42.666 -14.033 -25.948 1.00 44.31 69 ALA A N 1
ATOM 555 C CA . ALA A 1 69 ? 43.029 -13.606 -27.300 1.00 44.31 69 ALA A CA 1
ATOM 556 C C . ALA A 1 69 ? 44.488 -13.111 -27.406 1.00 44.31 69 ALA A C 1
ATOM 558 O O . ALA A 1 69 ? 44.964 -12.869 -28.510 1.00 44.31 69 ALA A O 1
ATOM 559 N N . SER A 1 70 ? 45.199 -12.981 -26.279 1.00 45.66 70 SER A N 1
ATOM 560 C CA . SER A 1 70 ? 46.581 -12.476 -26.219 1.00 45.66 70 SER A CA 1
ATOM 561 C C . SER A 1 70 ? 47.673 -13.550 -26.338 1.00 45.66 70 SER A C 1
ATOM 563 O O . SER A 1 70 ? 48.852 -13.212 -26.276 1.00 45.66 70 SER A O 1
ATOM 565 N N . GLU A 1 71 ? 47.326 -14.827 -26.520 1.00 46.22 71 GLU A N 1
ATOM 566 C CA . GLU A 1 71 ? 48.287 -15.915 -26.773 1.00 46.22 71 GLU A CA 1
ATOM 567 C C . GLU A 1 71 ? 48.224 -16.384 -28.236 1.00 46.22 71 GLU A C 1
ATOM 569 O O . GLU A 1 71 ? 47.962 -17.547 -28.526 1.00 46.22 71 GLU A O 1
ATOM 574 N N . SER A 1 72 ? 48.460 -15.471 -29.182 1.00 36.03 72 SER A N 1
ATOM 575 C CA . SER A 1 72 ? 48.947 -15.830 -30.522 1.00 36.03 72 SER A CA 1
ATOM 576 C C . SER A 1 72 ? 49.528 -14.609 -31.245 1.00 36.03 72 SER A C 1
ATOM 578 O O . SER A 1 72 ? 48.785 -13.728 -31.669 1.00 36.03 72 SER A O 1
ATOM 580 N N . ASP A 1 73 ? 50.854 -14.637 -31.388 1.00 35.09 73 ASP A N 1
ATOM 581 C CA . ASP A 1 73 ? 51.700 -14.027 -32.423 1.00 35.09 73 ASP A CA 1
ATOM 582 C C . ASP A 1 73 ? 51.765 -12.497 -32.620 1.00 35.09 73 ASP A C 1
ATOM 584 O O . ASP A 1 73 ? 50.792 -11.820 -32.931 1.00 35.09 73 ASP A O 1
ATOM 588 N N . GLY A 1 74 ? 53.011 -11.989 -32.641 1.00 31.17 74 GLY A N 1
ATOM 589 C CA . GLY A 1 74 ? 53.415 -11.055 -33.704 1.00 31.17 74 GLY A CA 1
ATOM 590 C C . GLY A 1 74 ? 53.830 -9.631 -33.315 1.00 31.17 74 GLY A C 1
ATOM 591 O O . GLY A 1 74 ? 53.165 -8.665 -33.651 1.00 31.17 74 GLY A O 1
ATOM 592 N N . GLN A 1 75 ? 54.974 -9.513 -32.645 1.00 31.36 75 GLN A N 1
ATOM 593 C CA . GLN A 1 75 ? 56.093 -8.590 -32.914 1.00 31.36 75 GLN A CA 1
ATOM 594 C C . GLN A 1 75 ? 55.912 -7.347 -33.841 1.00 31.36 75 GLN A C 1
ATOM 596 O O . GLN A 1 75 ? 55.632 -7.469 -35.029 1.00 31.36 75 GLN A O 1
ATOM 601 N N . ALA A 1 76 ? 56.363 -6.200 -33.294 1.00 29.33 76 ALA A N 1
ATOM 602 C CA . ALA A 1 76 ? 57.019 -5.026 -33.916 1.00 29.33 76 ALA A CA 1
ATOM 603 C C . ALA A 1 76 ? 56.202 -3.800 -34.399 1.00 29.33 76 ALA A C 1
ATOM 605 O O . ALA A 1 76 ? 55.328 -3.895 -35.251 1.00 29.33 76 ALA A O 1
ATOM 606 N N . GLY A 1 77 ? 56.657 -2.608 -33.961 1.00 27.75 77 GLY A N 1
ATOM 607 C CA . GLY A 1 77 ? 56.606 -1.366 -34.753 1.00 27.75 77 GLY A CA 1
ATOM 608 C C . GLY A 1 77 ? 56.129 -0.096 -34.031 1.00 27.75 77 GLY A C 1
ATOM 609 O O . GLY A 1 77 ? 54.966 0.267 -34.143 1.00 27.75 77 GLY A O 1
ATOM 610 N N . ALA A 1 78 ? 57.034 0.631 -33.364 1.00 32.28 78 ALA A N 1
ATOM 611 C CA . ALA A 1 78 ? 56.864 2.067 -33.072 1.00 32.28 78 ALA A CA 1
ATOM 612 C C . ALA A 1 78 ? 57.132 2.902 -34.351 1.00 32.28 78 ALA A C 1
ATOM 614 O O . ALA A 1 78 ? 57.873 2.423 -35.215 1.00 32.28 78 ALA A O 1
ATOM 615 N N . PRO A 1 79 ? 56.602 4.140 -34.491 1.00 38.34 79 PRO A N 1
ATOM 616 C CA . PRO A 1 79 ? 57.385 5.292 -34.022 1.00 38.34 79 PRO A CA 1
ATOM 617 C C . PRO A 1 79 ? 56.591 6.524 -33.515 1.00 38.34 79 PRO A C 1
ATOM 619 O O . PRO A 1 79 ? 55.388 6.677 -33.699 1.00 38.34 79 PRO A O 1
ATOM 622 N N . HIS A 1 80 ? 57.365 7.413 -32.885 1.00 29.09 80 HIS A N 1
ATOM 623 C CA . HIS A 1 80 ? 57.098 8.788 -32.446 1.00 29.09 80 HIS A CA 1
ATOM 624 C C . HIS A 1 80 ? 56.396 9.714 -33.461 1.00 29.09 80 HIS A C 1
ATOM 626 O O . HIS A 1 80 ? 56.785 9.750 -34.625 1.00 29.09 80 HIS A O 1
ATOM 632 N N . ALA A 1 81 ? 55.560 10.632 -32.952 1.00 29.69 81 ALA A N 1
ATOM 633 C CA . ALA A 1 81 ? 55.521 12.025 -33.416 1.00 29.69 81 ALA A CA 1
ATOM 634 C C . ALA A 1 81 ? 55.000 12.986 -32.324 1.00 29.69 81 ALA A C 1
ATOM 636 O O . ALA A 1 81 ? 53.982 12.751 -31.679 1.00 29.69 81 ALA A O 1
ATOM 637 N N . THR A 1 82 ? 55.756 14.062 -32.133 1.00 29.12 82 THR A N 1
ATOM 638 C CA . THR A 1 82 ? 55.563 15.241 -31.274 1.00 29.12 82 THR A CA 1
ATOM 639 C C . THR A 1 82 ? 54.548 16.237 -31.851 1.00 29.12 82 THR A C 1
ATOM 641 O O . THR A 1 82 ? 54.523 16.423 -33.065 1.00 29.12 82 THR A O 1
ATOM 644 N N . GLY A 1 83 ? 53.803 16.964 -31.004 1.00 28.36 83 GLY A N 1
ATOM 645 C CA . GLY A 1 83 ? 52.929 18.060 -31.453 1.00 28.36 83 GLY A CA 1
ATOM 646 C C . GLY A 1 83 ? 52.277 18.879 -30.329 1.00 28.36 83 GLY A C 1
ATOM 647 O O . GLY A 1 83 ? 51.152 18.601 -29.942 1.00 28.36 83 GLY A O 1
ATOM 648 N N . THR A 1 84 ? 53.030 19.860 -29.824 1.00 29.41 84 THR A N 1
ATOM 649 C CA . THR A 1 84 ? 52.648 21.185 -29.274 1.00 29.41 84 THR A CA 1
ATOM 650 C C . THR A 1 84 ? 51.229 21.455 -28.741 1.00 29.41 84 THR A C 1
ATOM 652 O O . THR A 1 84 ? 50.250 21.487 -29.483 1.00 29.41 84 THR A O 1
ATOM 655 N N . GLU A 1 85 ? 51.196 21.845 -27.460 1.00 31.27 85 GLU A N 1
ATOM 656 C CA . GLU A 1 85 ? 50.131 22.576 -26.767 1.00 31.27 85 GLU A CA 1
ATOM 657 C C . GLU A 1 85 ? 49.784 23.916 -27.442 1.00 31.27 85 GLU A C 1
ATOM 659 O O . GLU A 1 85 ? 50.661 24.734 -27.723 1.00 31.27 85 GLU A O 1
ATOM 664 N N . GLN A 1 86 ? 48.486 24.204 -27.571 1.00 30.44 86 GLN A N 1
ATOM 665 C CA . GLN A 1 86 ? 47.974 25.574 -27.566 1.00 30.44 86 GLN A CA 1
ATOM 666 C C . GLN A 1 86 ? 46.699 25.646 -26.720 1.00 30.44 86 GLN A C 1
ATOM 668 O O . GLN A 1 86 ? 45.655 25.084 -27.047 1.00 30.44 86 GLN A O 1
ATOM 673 N N . ALA A 1 87 ? 46.824 26.348 -25.594 1.00 30.66 87 ALA A N 1
ATOM 674 C CA . ALA A 1 87 ? 45.777 26.604 -24.622 1.00 30.66 87 ALA A CA 1
ATOM 675 C C . ALA A 1 87 ? 44.754 27.621 -25.161 1.00 30.66 87 ALA A C 1
ATOM 677 O O . ALA A 1 87 ? 44.984 28.830 -25.146 1.00 30.66 87 ALA A O 1
ATOM 678 N N . GLY A 1 88 ? 43.595 27.131 -25.600 1.00 29.94 88 GLY A N 1
ATOM 679 C CA . GLY A 1 88 ? 42.394 27.937 -25.799 1.00 29.94 88 GLY A CA 1
ATOM 680 C C . GLY A 1 88 ? 41.590 28.012 -24.502 1.00 29.94 88 GLY A C 1
ATOM 681 O O . GLY A 1 88 ? 40.967 27.032 -24.100 1.00 29.94 88 GLY A O 1
ATOM 682 N N . ARG A 1 89 ? 41.600 29.176 -23.841 1.00 32.91 89 ARG A N 1
ATOM 683 C CA . ARG A 1 89 ? 40.716 29.508 -22.711 1.00 32.91 89 ARG A CA 1
ATOM 684 C C . ARG A 1 89 ? 39.251 29.425 -23.159 1.00 32.91 89 ARG A C 1
ATOM 686 O O . ARG A 1 89 ? 38.706 30.398 -23.669 1.00 32.91 89 ARG A O 1
ATOM 693 N N . SER A 1 90 ? 38.612 28.280 -22.938 1.00 30.19 90 SER A N 1
ATOM 694 C CA . SER A 1 90 ? 37.154 28.192 -22.914 1.00 30.19 90 SER A CA 1
ATOM 695 C C . SER A 1 90 ? 36.697 28.472 -21.490 1.00 30.19 90 SER A C 1
ATOM 697 O O . SER A 1 90 ? 36.904 27.668 -20.582 1.00 30.19 90 SER A O 1
ATOM 699 N N . SER A 1 91 ? 36.130 29.658 -21.289 1.00 29.45 91 SER A N 1
ATOM 700 C CA . SER A 1 91 ? 35.472 30.068 -20.054 1.00 29.45 91 SER A CA 1
ATOM 701 C C . SER A 1 91 ? 34.255 29.173 -19.819 1.00 29.45 91 SER A C 1
ATOM 703 O O . SER A 1 91 ? 33.155 29.464 -20.285 1.00 29.45 91 SER A O 1
ATOM 705 N N . THR A 1 92 ? 34.451 28.054 -19.124 1.00 31.34 92 THR A N 1
ATOM 706 C CA . THR A 1 92 ? 33.351 27.222 -18.644 1.00 31.34 92 THR A CA 1
ATOM 707 C C . THR A 1 92 ? 32.612 28.011 -17.573 1.00 31.34 92 THR A C 1
ATOM 709 O O . THR A 1 92 ? 33.090 28.172 -16.451 1.00 31.34 92 THR A O 1
ATOM 712 N N . VAL A 1 93 ? 31.449 28.546 -17.939 1.00 29.77 93 VAL A N 1
ATOM 713 C CA . VAL A 1 93 ? 30.459 29.041 -16.986 1.00 29.77 93 VAL A CA 1
ATOM 714 C C . VAL A 1 93 ? 30.002 27.830 -16.179 1.00 29.77 93 VAL A C 1
ATOM 716 O O . VAL A 1 93 ? 29.197 27.026 -16.645 1.00 29.77 93 VAL A O 1
ATOM 719 N N . SER A 1 94 ? 30.573 27.660 -14.990 1.00 29.27 94 SER A N 1
ATOM 720 C CA . SER A 1 94 ? 30.146 26.659 -14.019 1.00 29.27 94 SER A CA 1
ATOM 721 C C . SER A 1 94 ? 28.753 27.032 -13.524 1.00 29.27 94 SER A C 1
ATOM 723 O O . SER A 1 94 ? 28.593 27.780 -12.562 1.00 29.27 94 SER A O 1
ATOM 725 N N . VAL A 1 95 ? 27.728 26.545 -14.223 1.00 36.31 95 VAL A N 1
ATOM 726 C CA . VAL A 1 95 ? 26.360 26.550 -13.715 1.00 36.31 95 VAL A CA 1
ATOM 727 C C . VAL A 1 95 ? 26.319 25.515 -12.598 1.00 36.31 95 VAL A C 1
ATOM 729 O O . VAL A 1 95 ? 26.271 24.311 -12.854 1.00 36.31 95 VAL A O 1
ATOM 732 N N . ASP A 1 96 ? 26.379 25.991 -11.356 1.00 38.59 96 ASP A N 1
ATOM 733 C CA . ASP A 1 96 ? 26.208 25.177 -10.154 1.00 38.59 96 ASP A CA 1
ATOM 734 C C . ASP A 1 96 ? 24.750 24.691 -10.090 1.00 38.59 96 ASP A C 1
ATOM 736 O O . ASP A 1 96 ? 23.868 25.280 -9.463 1.00 38.59 96 ASP A O 1
ATOM 740 N N . THR A 1 97 ? 24.457 23.641 -10.856 1.00 46.75 97 THR A N 1
ATOM 741 C CA . THR A 1 97 ? 23.177 22.944 -10.803 1.00 46.75 97 THR A CA 1
ATOM 742 C C . THR A 1 97 ? 23.248 21.942 -9.663 1.00 46.75 97 THR A C 1
ATOM 744 O O . THR A 1 97 ? 23.716 20.814 -9.814 1.00 46.75 97 THR A O 1
ATOM 747 N N . ARG A 1 98 ? 22.730 22.329 -8.494 1.00 43.94 98 ARG A N 1
ATOM 748 C CA . ARG A 1 98 ? 22.344 21.357 -7.465 1.00 43.94 98 ARG A CA 1
ATOM 749 C C . ARG A 1 98 ? 21.213 20.484 -8.017 1.00 43.94 98 ARG A C 1
ATOM 751 O O . ARG A 1 98 ? 20.039 20.771 -7.807 1.00 43.94 98 ARG A O 1
ATOM 758 N N . GLN A 1 99 ? 21.561 19.434 -8.757 1.00 58.97 99 GLN A N 1
ATOM 759 C CA . GLN A 1 99 ? 20.609 18.417 -9.194 1.00 58.97 99 GLN A CA 1
ATOM 760 C C . GLN A 1 99 ? 20.067 17.665 -7.979 1.00 58.97 99 GLN A C 1
ATOM 762 O O . GLN A 1 99 ? 20.835 17.263 -7.095 1.00 58.97 99 GLN A O 1
ATOM 767 N N . SER A 1 100 ? 18.751 17.446 -7.952 1.00 74.69 100 SER A N 1
ATOM 768 C CA . SER A 1 100 ? 18.127 16.655 -6.897 1.00 74.69 100 SER A CA 1
ATOM 769 C C . SER A 1 100 ? 18.645 15.211 -6.939 1.00 74.69 100 SER A C 1
ATOM 771 O O . SER A 1 100 ? 19.025 14.694 -7.992 1.00 74.69 100 SER A O 1
ATOM 773 N N . GLN A 1 101 ? 18.651 14.523 -5.796 1.00 75.31 101 GLN A N 1
ATOM 774 C CA . GLN A 1 101 ? 19.040 13.109 -5.727 1.00 75.31 101 GLN A CA 1
ATOM 775 C C . GLN A 1 101 ? 18.210 12.235 -6.687 1.00 75.31 101 GLN A C 1
ATOM 777 O O . GLN A 1 101 ? 18.745 11.327 -7.318 1.00 75.31 101 GLN A O 1
ATOM 782 N N . SER A 1 102 ? 16.924 12.556 -6.854 1.00 75.75 102 SER A N 1
ATOM 783 C CA . SER A 1 102 ? 16.035 11.869 -7.796 1.00 75.75 102 SER A CA 1
ATOM 784 C C . SER A 1 102 ? 16.455 12.055 -9.257 1.00 75.75 102 SER A C 1
ATOM 786 O O . SER A 1 102 ? 16.315 11.125 -10.049 1.00 75.75 102 SER A O 1
ATOM 788 N N . ASP A 1 103 ? 16.990 13.221 -9.628 1.00 80.50 103 ASP A N 1
ATOM 789 C CA . ASP A 1 103 ? 17.456 13.472 -10.998 1.00 80.50 103 ASP A CA 1
ATOM 790 C C . ASP A 1 103 ? 18.732 12.687 -11.305 1.00 80.50 103 ASP A C 1
ATOM 792 O O . ASP A 1 103 ? 18.843 12.086 -12.375 1.00 80.50 103 ASP A O 1
ATOM 796 N N . LYS A 1 104 ? 19.649 12.606 -10.332 1.00 84.69 104 LYS A N 1
ATOM 797 C CA . LYS A 1 104 ? 20.878 11.807 -10.440 1.00 84.69 104 LYS A CA 1
ATOM 798 C C . LYS A 1 104 ? 20.577 10.319 -10.617 1.00 84.69 104 LYS A C 1
ATOM 800 O O . LYS A 1 104 ? 21.142 9.680 -11.501 1.00 84.69 104 LYS A O 1
ATOM 805 N N . GLU A 1 105 ? 19.652 9.771 -9.826 1.00 86.25 105 GLU A N 1
ATOM 806 C CA . GLU A 1 105 ? 19.215 8.374 -9.970 1.00 86.25 105 GLU A CA 1
ATOM 807 C C . GLU A 1 105 ? 18.613 8.104 -11.356 1.00 86.25 105 GLU A C 1
ATOM 809 O O . GLU A 1 105 ? 18.948 7.111 -12.002 1.00 86.25 105 GLU A O 1
ATOM 814 N N . ARG A 1 106 ? 17.764 9.012 -11.855 1.00 84.94 106 ARG A N 1
ATOM 815 C CA . ARG A 1 106 ? 17.157 8.892 -13.191 1.00 84.94 106 ARG A CA 1
ATOM 816 C C . ARG A 1 106 ? 18.190 8.949 -14.304 1.00 84.94 106 ARG A C 1
ATOM 818 O O . ARG A 1 106 ? 18.075 8.196 -15.270 1.00 84.94 106 ARG A O 1
ATOM 825 N N . GLN A 1 107 ? 19.171 9.839 -14.193 1.00 87.50 107 GLN A N 1
ATOM 826 C CA . GLN A 1 107 ? 20.262 9.923 -15.154 1.00 87.50 107 GLN A CA 1
ATOM 827 C C . GLN A 1 107 ? 21.058 8.614 -15.176 1.00 87.50 107 GLN A C 1
ATOM 829 O O . GLN A 1 107 ? 21.225 8.016 -16.238 1.00 87.50 107 GLN A O 1
ATOM 834 N N . ARG A 1 108 ? 21.436 8.105 -14.003 1.00 90.19 108 ARG A N 1
ATOM 835 C CA . ARG A 1 108 ? 22.211 6.869 -13.879 1.00 90.19 108 ARG A CA 1
ATOM 836 C C . ARG A 1 108 ? 21.462 5.641 -14.402 1.00 90.19 108 ARG A C 1
ATOM 838 O O . ARG A 1 108 ? 22.046 4.809 -15.088 1.00 90.19 108 ARG A O 1
ATOM 845 N N . LEU A 1 109 ? 20.149 5.554 -14.168 1.00 89.81 109 LEU A N 1
ATOM 846 C CA . LEU A 1 109 ? 19.301 4.512 -14.762 1.00 89.81 109 LEU A CA 1
ATOM 847 C C . LEU A 1 109 ? 19.305 4.564 -16.296 1.00 89.81 109 LEU A C 1
ATOM 849 O O . LEU A 1 109 ? 19.330 3.516 -16.946 1.00 89.81 109 LEU A O 1
ATOM 853 N N . ARG A 1 110 ? 19.275 5.764 -16.892 1.00 88.19 110 ARG A N 1
ATOM 854 C CA . ARG A 1 110 ? 19.350 5.917 -18.355 1.00 88.19 110 ARG A CA 1
ATOM 855 C C . ARG A 1 110 ? 20.698 5.457 -18.891 1.00 88.19 110 ARG A C 1
ATOM 857 O O . ARG A 1 110 ? 20.717 4.727 -19.873 1.00 88.19 110 ARG A O 1
ATOM 864 N N 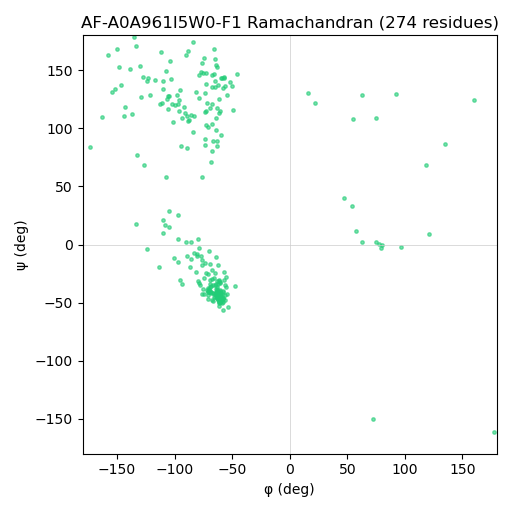. GLU A 1 111 ? 21.787 5.846 -18.237 1.00 90.31 111 GLU A N 1
ATOM 865 C CA . GLU A 1 111 ? 23.150 5.466 -18.621 1.00 90.31 111 GLU A CA 1
ATOM 866 C C . GLU A 1 111 ? 23.343 3.947 -18.550 1.00 90.31 111 GLU A C 1
ATOM 868 O O . GLU A 1 111 ? 23.692 3.313 -19.545 1.00 90.31 111 GLU A O 1
ATOM 873 N N . LEU A 1 112 ? 23.016 3.335 -17.408 1.00 90.44 112 LEU A N 1
ATOM 874 C CA . LEU A 1 112 ? 23.206 1.900 -17.200 1.00 90.44 112 LEU A CA 1
ATOM 875 C C . LEU A 1 112 ? 22.328 1.035 -18.110 1.00 90.44 112 LEU A C 1
ATOM 877 O O . LEU A 1 112 ? 22.729 -0.073 -18.450 1.00 90.44 112 LEU A O 1
ATOM 881 N N . SER A 1 113 ? 21.156 1.525 -18.526 1.00 90.12 113 SER A N 1
ATOM 882 C CA . SER A 1 113 ? 20.232 0.794 -19.408 1.00 90.12 113 SER A CA 1
ATOM 883 C C . SER A 1 113 ? 20.347 1.156 -20.896 1.00 90.12 113 SER A C 1
ATOM 885 O O . SER A 1 113 ? 19.551 0.665 -21.706 1.00 90.12 113 SER A O 1
ATOM 887 N N . ALA A 1 114 ? 21.312 2.003 -21.277 1.00 89.19 114 ALA A N 1
ATOM 888 C CA . ALA A 1 114 ? 21.463 2.499 -22.647 1.00 89.19 114 ALA A CA 1
ATOM 889 C C . ALA A 1 114 ? 21.785 1.387 -23.660 1.00 89.19 114 ALA A C 1
ATOM 891 O O . ALA A 1 114 ? 21.310 1.436 -24.793 1.00 89.19 114 ALA A O 1
ATOM 892 N N . HIS A 1 115 ? 22.543 0.373 -23.236 1.00 88.06 115 HIS A N 1
ATOM 893 C CA . HIS A 1 115 ? 22.942 -0.766 -24.066 1.00 88.06 115 HIS A CA 1
ATOM 894 C C . HIS A 1 115 ? 21.813 -1.790 -24.288 1.00 88.06 115 HIS A C 1
ATOM 896 O O . HIS A 1 115 ? 21.896 -2.602 -25.204 1.00 88.06 115 HIS A O 1
ATOM 902 N N . LEU A 1 116 ? 20.756 -1.755 -23.468 1.00 89.38 116 LEU A N 1
ATOM 903 C CA . LEU A 1 116 ? 19.620 -2.668 -23.581 1.00 89.38 116 LEU A CA 1
ATOM 904 C C . LEU A 1 116 ? 18.667 -2.226 -24.697 1.00 89.38 116 LEU A C 1
ATOM 906 O O . LEU A 1 116 ? 18.409 -1.034 -24.900 1.00 89.38 116 LEU A O 1
ATOM 910 N N . SER A 1 117 ? 18.044 -3.183 -25.377 1.00 90.00 117 SER A N 1
ATOM 911 C CA . SER A 1 117 ? 16.906 -2.908 -26.253 1.00 90.00 117 SER A CA 1
ATOM 912 C C . SER A 1 117 ? 15.700 -2.385 -25.448 1.00 90.00 117 SER A C 1
ATOM 914 O O . SER A 1 117 ? 15.592 -2.606 -24.235 1.00 90.00 117 SER A O 1
ATOM 916 N N . PRO A 1 118 ? 14.730 -1.701 -26.089 1.00 87.88 118 PRO A N 1
ATOM 917 C CA . PRO A 1 118 ? 13.515 -1.268 -25.400 1.00 87.88 118 PRO A CA 1
ATOM 918 C C . PRO A 1 118 ? 12.738 -2.411 -24.729 1.00 87.88 118 PRO A C 1
ATOM 920 O O . PRO A 1 118 ? 12.176 -2.216 -23.651 1.00 87.88 118 PRO A O 1
ATOM 923 N N . VAL A 1 119 ? 12.731 -3.602 -25.339 1.00 88.38 119 VAL A N 1
ATOM 924 C CA . VAL A 1 119 ? 12.061 -4.790 -24.792 1.00 88.38 119 VAL A CA 1
ATOM 925 C C . VAL A 1 119 ? 12.768 -5.270 -23.527 1.00 88.38 119 VAL A C 1
ATOM 927 O O . VAL A 1 119 ? 12.109 -5.453 -22.505 1.00 88.38 119 VAL A O 1
ATOM 930 N N . GLU A 1 120 ? 14.096 -5.394 -23.558 1.00 90.31 120 GLU A N 1
ATOM 931 C CA . GLU A 1 120 ? 14.890 -5.818 -22.398 1.00 90.31 120 GLU A CA 1
ATOM 932 C C . GLU A 1 120 ? 14.747 -4.842 -21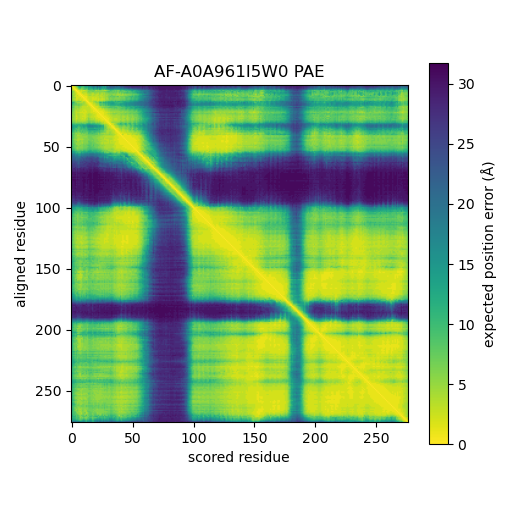.230 1.00 90.31 120 GLU A C 1
ATOM 934 O O . GLU A 1 120 ? 14.548 -5.267 -20.094 1.00 90.31 120 GLU A O 1
ATOM 939 N N . ARG A 1 121 ? 14.735 -3.525 -21.490 1.00 89.44 121 ARG A N 1
ATOM 940 C CA . ARG A 1 121 ? 14.458 -2.529 -20.441 1.00 89.44 121 ARG A CA 1
ATOM 941 C C . ARG A 1 121 ? 13.118 -2.782 -19.756 1.00 89.44 121 ARG A C 1
ATOM 943 O O . ARG A 1 121 ? 13.045 -2.777 -18.528 1.00 89.44 121 ARG A O 1
ATOM 950 N N . MET A 1 122 ? 12.057 -3.014 -20.529 1.00 89.69 122 MET A N 1
ATOM 951 C CA . MET A 1 122 ? 10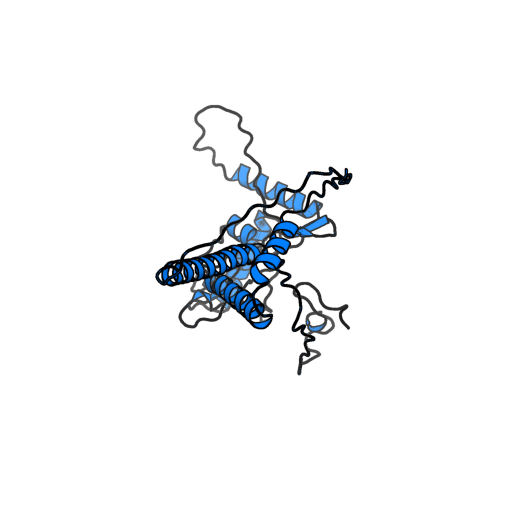.725 -3.264 -19.971 1.00 89.69 122 MET A CA 1
ATOM 952 C C . MET A 1 122 ? 10.638 -4.605 -19.243 1.00 89.69 122 MET A C 1
ATOM 954 O O . MET A 1 122 ? 9.989 -4.689 -18.201 1.00 89.69 122 MET A O 1
ATOM 958 N N . GLN A 1 123 ? 11.319 -5.640 -19.736 1.00 91.50 123 GLN A N 1
ATOM 959 C CA . GLN A 1 123 ? 11.416 -6.930 -19.054 1.00 91.50 123 GLN A CA 1
ATOM 960 C C . GLN A 1 123 ? 12.159 -6.809 -17.720 1.00 91.50 123 GLN A C 1
ATOM 962 O O . GLN A 1 123 ? 11.682 -7.342 -16.718 1.00 91.50 123 GLN A O 1
ATOM 967 N N . THR A 1 124 ? 13.254 -6.047 -17.668 1.00 91.75 124 THR A N 1
ATOM 968 C CA . THR A 1 124 ? 14.006 -5.781 -16.435 1.00 91.75 124 THR A CA 1
ATOM 969 C C . THR A 1 124 ? 13.153 -5.032 -15.413 1.00 91.75 124 THR A C 1
ATOM 971 O O . THR A 1 124 ? 13.058 -5.463 -14.263 1.00 91.75 124 THR A O 1
ATOM 974 N N . VAL A 1 125 ? 12.444 -3.975 -15.834 1.00 92.25 125 VAL A N 1
ATOM 975 C CA . VAL A 1 125 ? 11.491 -3.254 -14.967 1.00 92.25 125 VAL A CA 1
ATOM 976 C C . VAL A 1 125 ? 10.391 -4.185 -14.471 1.00 92.25 125 VAL A C 1
ATOM 978 O O . VAL A 1 125 ? 10.124 -4.232 -13.272 1.00 92.25 125 VAL A O 1
ATOM 981 N N . ARG A 1 126 ? 9.766 -4.959 -15.366 1.00 94.12 126 ARG A N 1
ATOM 982 C CA . ARG A 1 126 ? 8.714 -5.919 -15.009 1.00 94.12 126 ARG A CA 1
ATOM 983 C C . ARG A 1 126 ? 9.215 -6.939 -13.990 1.00 94.12 126 ARG A C 1
ATOM 985 O O . ARG A 1 126 ? 8.514 -7.195 -13.016 1.00 94.12 126 ARG A O 1
ATOM 992 N N . ALA A 1 127 ? 10.397 -7.512 -14.199 1.00 94.88 127 ALA A N 1
ATOM 993 C CA . ALA A 1 127 ? 10.977 -8.503 -13.302 1.00 94.88 127 ALA A CA 1
ATOM 994 C C . ALA A 1 127 ? 11.217 -7.923 -11.900 1.00 94.88 127 ALA A C 1
ATOM 996 O O . ALA A 1 127 ? 10.884 -8.574 -10.910 1.00 94.88 127 ALA A O 1
ATOM 997 N N . GLU A 1 128 ? 11.716 -6.688 -11.799 1.00 94.94 128 GLU A N 1
ATOM 998 C CA . GLU A 1 128 ? 11.906 -6.032 -10.500 1.00 94.94 128 GLU A CA 1
ATOM 999 C C . GLU A 1 128 ? 10.598 -5.634 -9.828 1.00 94.94 128 GLU A C 1
ATOM 1001 O O . GLU A 1 128 ? 10.453 -5.812 -8.619 1.00 94.94 128 GLU A O 1
ATOM 1006 N N . VAL A 1 129 ? 9.606 -5.177 -10.595 1.00 94.69 129 VAL A N 1
ATOM 1007 C CA . VAL A 1 129 ? 8.255 -4.951 -10.068 1.00 94.69 129 VAL A CA 1
ATOM 1008 C C . VAL A 1 129 ? 7.675 -6.251 -9.513 1.00 94.69 129 VAL A C 1
ATOM 1010 O O . VAL A 1 129 ? 7.138 -6.244 -8.407 1.00 94.69 129 VAL A O 1
ATOM 1013 N N . LEU A 1 130 ? 7.798 -7.369 -10.235 1.00 95.25 130 LEU A N 1
ATOM 1014 C CA . LEU A 1 130 ? 7.321 -8.668 -9.762 1.00 95.25 130 LEU A CA 1
ATOM 1015 C C . LEU A 1 130 ? 8.051 -9.096 -8.488 1.00 95.25 130 LEU A C 1
ATOM 1017 O O . LEU A 1 130 ? 7.378 -9.394 -7.512 1.00 95.25 130 LEU A O 1
ATOM 1021 N N . ARG A 1 131 ? 9.387 -9.020 -8.431 1.00 94.56 131 ARG A N 1
ATOM 1022 C CA . ARG A 1 131 ? 10.149 -9.342 -7.208 1.00 94.56 131 ARG A CA 1
ATOM 1023 C C . ARG A 1 131 ? 9.739 -8.490 -6.012 1.00 94.56 131 ARG A C 1
ATOM 1025 O O . ARG A 1 131 ? 9.521 -9.020 -4.926 1.00 94.56 131 ARG A O 1
ATOM 1032 N N . LEU A 1 132 ? 9.612 -7.177 -6.209 1.00 93.31 132 LEU A N 1
ATOM 1033 C CA . LEU A 1 132 ? 9.163 -6.248 -5.171 1.00 93.31 132 LEU A CA 1
ATOM 1034 C C . LEU A 1 132 ? 7.777 -6.602 -4.645 1.00 93.31 132 LEU A C 1
ATOM 1036 O O . LEU A 1 132 ? 7.529 -6.516 -3.444 1.00 93.31 132 LEU A O 1
ATOM 1040 N N . ARG A 1 133 ? 6.863 -6.961 -5.548 1.00 94.94 133 ARG A N 1
ATOM 1041 C CA . ARG A 1 133 ? 5.492 -7.308 -5.188 1.00 94.94 133 ARG A CA 1
ATOM 1042 C C . ARG A 1 133 ? 5.408 -8.684 -4.540 1.00 94.94 133 ARG A C 1
ATOM 1044 O O . ARG A 1 133 ? 4.726 -8.799 -3.531 1.00 94.94 133 ARG A O 1
ATOM 1051 N N . SER A 1 134 ? 6.117 -9.686 -5.051 1.00 93.62 134 SER A N 1
ATOM 1052 C CA . SER A 1 134 ? 6.189 -11.022 -4.449 1.00 93.62 134 SER A CA 1
ATOM 1053 C C . SER A 1 134 ? 6.766 -10.957 -3.037 1.00 93.62 134 SER A C 1
ATOM 1055 O O . SER A 1 134 ? 6.179 -11.514 -2.123 1.00 93.62 134 SER A O 1
ATOM 1057 N N . GLY A 1 135 ? 7.820 -10.163 -2.809 1.00 93.06 135 GLY A N 1
ATOM 1058 C CA . GLY A 1 135 ? 8.362 -9.936 -1.462 1.00 93.06 135 GLY A CA 1
ATOM 1059 C C . GLY A 1 135 ? 7.405 -9.224 -0.494 1.00 93.06 135 GLY A C 1
ATOM 1060 O O . GLY A 1 135 ? 7.680 -9.158 0.699 1.00 93.06 135 GLY A O 1
ATOM 1061 N N . LYS A 1 136 ? 6.288 -8.679 -0.991 1.00 92.75 136 LYS A N 1
ATOM 1062 C CA . LYS A 1 136 ? 5.216 -8.050 -0.202 1.00 92.75 136 LYS A CA 1
ATOM 1063 C C . LYS A 1 136 ? 3.927 -8.889 -0.209 1.00 92.75 136 LYS A C 1
ATOM 1065 O O . LYS A 1 136 ? 2.896 -8.371 0.204 1.00 92.75 136 LYS A O 1
ATOM 1070 N N . SER A 1 137 ? 3.960 -10.127 -0.715 1.00 93.88 137 SER A N 1
ATOM 1071 C CA . SER A 1 137 ? 2.776 -10.984 -0.923 1.00 93.88 137 SER A CA 1
ATOM 1072 C C . SER A 1 137 ? 1.674 -10.307 -1.763 1.00 93.88 137 SER A C 1
ATOM 1074 O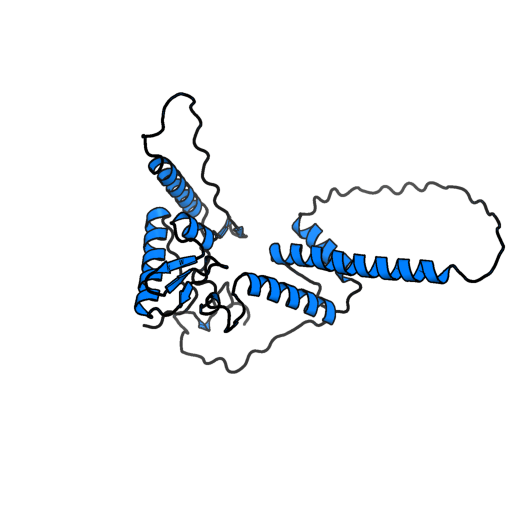 O . SER A 1 137 ? 0.480 -10.512 -1.574 1.00 93.88 137 SER A O 1
ATOM 1076 N N . MET A 1 138 ? 2.085 -9.462 -2.717 1.00 94.00 138 MET A N 1
ATOM 1077 C CA . MET A 1 138 ? 1.222 -8.679 -3.617 1.00 94.00 138 MET A CA 1
ATOM 1078 C C . MET A 1 138 ? 1.171 -9.254 -5.048 1.00 94.00 138 MET A C 1
ATOM 1080 O O . MET A 1 138 ? 0.763 -8.562 -5.994 1.00 94.00 138 MET A O 1
ATOM 1084 N N . VAL A 1 139 ? 1.629 -10.494 -5.222 1.00 94.06 139 VAL A N 1
ATOM 1085 C CA . VAL A 1 139 ? 1.469 -11.327 -6.422 1.00 94.06 139 VAL A CA 1
ATOM 1086 C C . VAL A 1 139 ? 0.742 -12.581 -5.962 1.00 94.06 139 VAL A C 1
ATOM 1088 O O . VAL A 1 139 ? 1.159 -13.160 -4.969 1.00 94.06 139 VAL A O 1
ATOM 1091 N N . ILE A 1 140 ? -0.346 -12.954 -6.638 1.00 91.62 140 ILE A N 1
ATOM 1092 C CA . ILE A 1 140 ? -1.143 -14.126 -6.257 1.00 91.62 140 ILE A CA 1
ATOM 1093 C C . ILE A 1 140 ? -0.267 -15.376 -6.352 1.00 91.62 140 ILE A C 1
ATOM 1095 O O . ILE A 1 140 ? 0.305 -15.641 -7.409 1.00 91.62 140 ILE A O 1
ATOM 1099 N N . ASP A 1 141 ? -0.199 -16.118 -5.252 1.00 91.12 141 ASP A N 1
ATOM 1100 C CA . ASP A 1 141 ? 0.546 -17.364 -5.115 1.00 91.12 141 ASP A CA 1
ATOM 1101 C C . ASP A 1 141 ? -0.256 -18.302 -4.193 1.00 91.12 141 ASP A C 1
ATOM 1103 O O . ASP A 1 141 ? -0.389 -18.007 -3.003 1.00 91.12 141 ASP A O 1
ATOM 1107 N N . PRO A 1 142 ? -0.836 -19.399 -4.717 1.00 90.12 142 PRO A N 1
ATOM 1108 C CA . PRO A 1 142 ? -1.642 -20.332 -3.929 1.00 90.12 142 PRO A CA 1
ATOM 1109 C C . PRO A 1 142 ? -0.929 -20.904 -2.695 1.00 90.12 142 PRO A C 1
ATOM 1111 O O . PRO A 1 142 ? -1.600 -21.213 -1.704 1.00 90.12 142 PRO A O 1
ATOM 1114 N N . GLU A 1 143 ? 0.402 -21.003 -2.747 1.00 92.38 143 GLU A N 1
ATOM 1115 C CA . GLU A 1 143 ? 1.242 -21.551 -1.680 1.00 92.38 143 GLU A CA 1
ATOM 1116 C C . GLU A 1 143 ? 1.614 -20.508 -0.615 1.00 92.38 143 GLU A C 1
ATOM 1118 O O . GLU A 1 143 ? 2.073 -20.877 0.465 1.00 92.38 143 GLU A O 1
ATOM 1123 N N . ASP A 1 144 ? 1.382 -19.215 -0.874 1.00 92.38 144 ASP A N 1
ATOM 1124 C CA . ASP A 1 144 ? 1.545 -18.140 0.107 1.00 92.38 144 ASP A CA 1
ATOM 1125 C C . ASP A 1 144 ? 0.173 -17.720 0.677 1.00 92.38 144 ASP A C 1
ATOM 1127 O O . ASP A 1 144 ? -0.590 -16.998 0.020 1.00 92.38 144 ASP A O 1
ATOM 1131 N N . PRO A 1 145 ? -0.158 -18.104 1.929 1.00 90.25 145 PRO A N 1
ATOM 1132 C CA . PRO A 1 145 ? -1.400 -17.707 2.587 1.00 90.25 145 PRO A CA 1
ATOM 1133 C C . PRO A 1 145 ? -1.599 -16.192 2.688 1.00 90.25 145 PRO A C 1
ATOM 1135 O O . PRO A 1 145 ? -2.739 -15.743 2.807 1.00 90.25 145 PRO A O 1
ATOM 1138 N N . ASP A 1 146 ? -0.528 -15.395 2.642 1.00 91.25 146 ASP A N 1
ATOM 1139 C CA . ASP A 1 146 ? -0.621 -13.940 2.724 1.00 91.25 146 ASP A CA 1
ATOM 1140 C C . ASP A 1 146 ? -1.079 -13.291 1.408 1.00 91.25 146 ASP A C 1
ATOM 1142 O O . ASP A 1 146 ? -1.450 -12.114 1.394 1.00 91.25 146 ASP A O 1
ATOM 1146 N N . THR A 1 147 ? -1.144 -14.054 0.313 1.00 90.62 147 THR A N 1
ATOM 1147 C CA . THR A 1 147 ? -1.727 -13.584 -0.954 1.00 90.62 147 THR A CA 1
ATOM 1148 C C . THR A 1 147 ? -3.253 -13.648 -0.967 1.00 90.62 147 THR A C 1
ATOM 1150 O O . THR A 1 147 ? -3.884 -13.057 -1.844 1.00 90.62 147 THR A O 1
ATOM 1153 N N . ARG A 1 148 ? -3.868 -14.283 0.044 1.00 91.75 148 ARG A N 1
ATOM 1154 C CA . ARG A 1 148 ? -5.323 -14.297 0.288 1.00 91.75 148 ARG A CA 1
ATOM 1155 C C . ARG A 1 148 ? -5.788 -12.963 0.885 1.00 91.75 148 ARG A C 1
ATOM 1157 O O . ARG A 1 148 ? -6.328 -12.912 1.991 1.00 91.75 148 ARG A O 1
ATOM 1164 N N . SER A 1 149 ? -5.529 -11.879 0.159 1.00 90.19 149 SER A N 1
ATOM 1165 C CA . SER A 1 149 ? -5.838 -10.495 0.525 1.00 90.19 149 SER A CA 1
ATOM 1166 C C . SER A 1 149 ? -6.486 -9.739 -0.635 1.00 90.19 149 SER A C 1
ATOM 1168 O O . SER A 1 149 ? -6.482 -10.189 -1.779 1.00 90.19 149 SER A O 1
ATOM 1170 N N . CYS A 1 150 ? -6.985 -8.537 -0.349 1.00 86.25 150 CYS A N 1
ATOM 1171 C CA . CYS A 1 150 ? -7.400 -7.567 -1.368 1.00 86.25 150 CYS A CA 1
ATOM 1172 C C . CYS A 1 150 ? -6.301 -6.523 -1.652 1.00 86.25 150 CYS A C 1
ATOM 1174 O O . CYS A 1 150 ? -6.592 -5.401 -2.063 1.00 86.25 150 CYS A O 1
ATOM 1176 N N . GLY A 1 151 ? -5.031 -6.868 -1.407 1.00 90.75 151 GLY A N 1
ATOM 1177 C CA . GLY A 1 151 ? -3.920 -5.924 -1.468 1.00 90.75 151 GLY A CA 1
ATOM 1178 C C . GLY A 1 151 ? -3.915 -4.935 -0.299 1.00 90.75 151 GLY A C 1
ATOM 1179 O O . GLY A 1 151 ? -4.360 -5.267 0.797 1.00 90.75 151 GLY A O 1
ATOM 1180 N N . SER A 1 152 ? -3.393 -3.720 -0.516 1.00 92.94 152 SER A N 1
ATOM 1181 C CA . SER A 1 152 ? -3.451 -2.659 0.497 1.00 92.94 152 SER A CA 1
ATOM 1182 C C . SER A 1 152 ? -4.907 -2.321 0.810 1.00 92.94 152 SER A C 1
ATOM 1184 O O . SER A 1 152 ? -5.617 -1.792 -0.038 1.00 92.94 152 SER A O 1
ATOM 1186 N N . PHE A 1 153 ? -5.336 -2.622 2.029 1.00 94.31 153 PHE A N 1
ATOM 1187 C CA . PHE A 1 153 ? -6.724 -2.494 2.437 1.00 94.31 153 PHE A CA 1
ATOM 1188 C C . PHE A 1 153 ? -7.111 -1.048 2.734 1.00 94.31 153 PHE A C 1
ATOM 1190 O O . PHE A 1 153 ? -8.232 -0.658 2.442 1.00 94.31 153 PHE A O 1
ATOM 1197 N N . PHE A 1 154 ? -6.194 -0.245 3.275 1.00 95.50 154 PHE A N 1
ATOM 1198 C CA . PHE A 1 154 ? -6.437 1.165 3.576 1.00 95.50 154 PHE A CA 1
ATOM 1199 C C . PHE A 1 154 ? -5.654 2.084 2.642 1.00 95.50 154 PHE A C 1
ATOM 1201 O O . PHE A 1 154 ? -4.485 1.839 2.324 1.00 95.50 154 PHE A O 1
ATOM 1208 N N . MET A 1 155 ? -6.300 3.175 2.240 1.00 93.38 155 MET A N 1
ATOM 1209 C CA . MET A 1 155 ? -5.654 4.272 1.534 1.00 93.38 155 MET A CA 1
ATOM 1210 C C . MET A 1 155 ? -4.762 5.069 2.489 1.00 93.38 155 MET A C 1
ATOM 1212 O O . MET A 1 155 ? -5.064 5.231 3.669 1.00 93.38 155 MET A O 1
ATOM 1216 N N . ASN A 1 156 ? -3.666 5.609 1.958 1.00 95.62 156 ASN A N 1
ATOM 1217 C CA . ASN A 1 156 ? -2.852 6.572 2.693 1.00 95.62 156 ASN A CA 1
ATOM 1218 C C . ASN A 1 156 ? -3.614 7.905 2.788 1.00 95.62 156 ASN A C 1
ATOM 1220 O O . ASN A 1 156 ? -3.929 8.455 1.728 1.00 95.62 156 ASN A O 1
ATOM 1224 N N . PRO A 1 157 ? -3.898 8.424 3.993 1.00 95.62 157 PRO A N 1
ATOM 1225 C CA . PRO A 1 157 ? -4.596 9.695 4.159 1.00 95.62 157 PRO A CA 1
ATOM 1226 C C . PRO A 1 157 ? -3.764 10.873 3.631 1.00 95.62 157 PRO A C 1
ATOM 1228 O O . PRO A 1 157 ? -2.545 10.924 3.821 1.00 95.62 157 PRO A O 1
ATOM 1231 N N . GLU A 1 158 ? -4.439 11.821 2.984 1.00 95.19 158 GLU A N 1
ATOM 1232 C CA . GLU A 1 158 ? -3.890 13.116 2.571 1.00 95.19 158 GLU A CA 1
ATOM 1233 C C . GLU A 1 158 ? -4.388 14.184 3.547 1.00 95.19 158 GLU A C 1
ATOM 1235 O O . GLU A 1 158 ? -5.594 14.354 3.696 1.00 95.19 158 GLU A O 1
ATOM 1240 N N . LEU A 1 159 ? -3.468 14.876 4.215 1.00 95.31 159 LEU A N 1
ATOM 1241 C CA . LEU A 1 159 ? -3.747 15.823 5.291 1.00 95.31 159 LEU A CA 1
ATOM 1242 C C . LEU A 1 159 ? -3.296 17.229 4.900 1.00 95.31 159 LEU A C 1
ATOM 1244 O O . LEU A 1 159 ? -2.232 17.411 4.301 1.00 95.31 159 LEU A O 1
ATOM 1248 N N . SER A 1 160 ? -4.078 18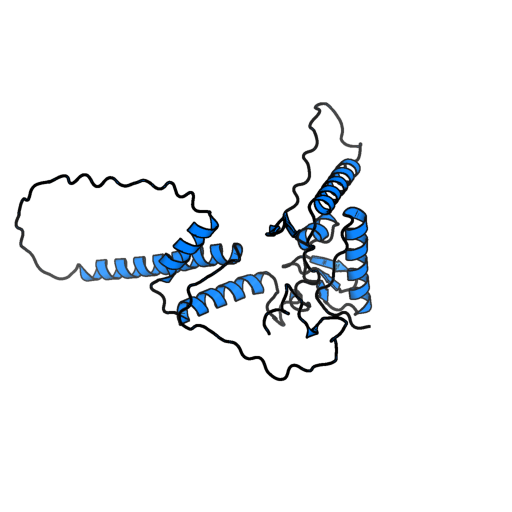.226 5.290 1.00 96.00 160 SER A N 1
ATOM 1249 C CA . SER A 1 160 ? -3.663 19.627 5.343 1.00 96.00 160 SER A CA 1
ATOM 1250 C C . SER A 1 160 ? -2.570 19.854 6.396 1.00 96.00 160 SER A C 1
ATOM 1252 O O . SER A 1 160 ? -2.278 18.992 7.232 1.00 96.00 160 SER A O 1
ATOM 1254 N N . ALA A 1 161 ? -1.955 21.038 6.364 1.00 93.50 161 ALA A N 1
ATOM 1255 C CA . ALA A 1 161 ? -0.947 21.429 7.346 1.00 93.50 161 ALA A CA 1
ATOM 1256 C C . ALA A 1 161 ? -1.494 21.396 8.787 1.00 93.50 161 ALA A C 1
ATOM 1258 O O . ALA A 1 161 ? -0.811 20.893 9.682 1.00 93.50 161 ALA A O 1
ATOM 1259 N N . ASP A 1 162 ? -2.731 21.858 8.987 1.00 95.69 162 ASP A N 1
ATOM 1260 C CA . ASP A 1 162 ? -3.381 21.912 10.300 1.00 95.69 162 ASP A CA 1
ATOM 1261 C C . ASP A 1 162 ? -3.738 20.513 10.813 1.00 95.69 162 ASP A C 1
ATOM 1263 O O . ASP A 1 162 ? -3.449 20.179 11.963 1.00 95.69 162 ASP A O 1
ATOM 1267 N N . GLU A 1 163 ? -4.282 19.648 9.952 1.00 96.81 163 GLU A N 1
ATOM 1268 C CA . GLU A 1 163 ? -4.554 18.247 10.300 1.00 96.81 163 GLU A CA 1
ATOM 1269 C C . GLU A 1 163 ? -3.265 17.501 10.662 1.00 96.81 163 GLU A C 1
ATOM 1271 O O . GLU A 1 163 ? -3.225 16.748 11.637 1.00 96.81 163 GLU A O 1
ATOM 1276 N N . PHE A 1 164 ? -2.179 17.738 9.921 1.00 96.50 164 PHE A N 1
ATOM 1277 C CA . PHE A 1 164 ? -0.888 17.133 10.227 1.00 96.50 164 PHE A CA 1
ATOM 1278 C C . PHE A 1 164 ? -0.270 17.678 11.524 1.00 96.50 164 PHE A C 1
ATOM 1280 O O . PHE A 1 164 ? 0.372 16.931 12.268 1.00 96.50 164 PHE A O 1
ATOM 1287 N N . ALA A 1 165 ? -0.457 18.964 11.829 1.00 94.88 165 ALA A N 1
ATOM 1288 C CA . ALA A 1 165 ? -0.058 19.537 13.111 1.00 94.88 165 ALA A CA 1
ATOM 1289 C C . ALA A 1 165 ? -0.842 18.900 14.269 1.00 94.88 165 ALA A C 1
ATOM 1291 O O . ALA A 1 165 ? -0.229 18.446 15.236 1.00 94.88 165 ALA A O 1
ATOM 1292 N N . ALA A 1 166 ? -2.164 18.766 14.131 1.00 96.19 166 ALA A N 1
ATOM 1293 C CA . ALA A 1 166 ? -3.016 18.108 15.117 1.00 96.19 166 ALA A CA 1
ATOM 1294 C C . ALA A 1 166 ? -2.626 16.636 15.341 1.00 96.19 166 ALA A C 1
ATOM 1296 O O . ALA A 1 166 ? -2.561 16.185 16.488 1.00 96.19 166 ALA A O 1
ATOM 1297 N N . LEU A 1 167 ? -2.304 15.904 14.267 1.00 96.38 167 LEU A N 1
ATOM 1298 C CA . LEU A 1 167 ? -1.788 14.534 14.336 1.00 96.38 167 LEU A CA 1
ATOM 1299 C C . LEU A 1 167 ? -0.500 14.458 15.171 1.00 96.38 167 LEU A C 1
ATOM 1301 O O . LEU A 1 167 ? -0.406 13.635 16.084 1.00 96.38 167 LEU A O 1
ATOM 1305 N N . LYS A 1 168 ? 0.477 15.333 14.893 1.00 95.12 168 LYS A N 1
ATOM 1306 C CA . LYS A 1 168 ? 1.743 15.399 15.646 1.00 95.12 168 LYS A CA 1
ATOM 1307 C C . LYS A 1 168 ? 1.505 15.678 17.126 1.00 95.12 168 LYS A C 1
ATOM 1309 O O . LYS A 1 168 ? 2.043 14.970 17.974 1.00 95.12 168 LYS A O 1
ATOM 1314 N N . THR A 1 169 ? 0.663 16.663 17.439 1.00 94.56 169 THR A N 1
ATOM 1315 C CA . THR A 1 169 ? 0.316 16.996 18.824 1.00 94.56 169 THR A CA 1
ATOM 1316 C C . THR A 1 169 ? -0.286 15.796 19.551 1.00 94.56 169 THR A C 1
ATOM 1318 O O . THR A 1 169 ? 0.155 15.481 20.653 1.00 94.56 169 THR A O 1
ATOM 1321 N N . ARG A 1 170 ? -1.244 15.088 18.939 1.00 94.62 170 ARG A N 1
ATOM 1322 C CA . ARG A 1 170 ? -1.874 13.902 19.546 1.00 94.62 170 ARG A CA 1
ATOM 1323 C C . ARG A 1 170 ? -0.868 12.785 19.812 1.00 94.62 170 ARG A C 1
ATOM 1325 O O . ARG A 1 170 ? -0.805 12.287 20.932 1.00 94.62 170 ARG A O 1
ATOM 1332 N N . ILE A 1 171 ? -0.053 12.433 18.818 1.00 93.25 171 ILE A N 1
ATOM 1333 C CA . ILE A 1 171 ? 0.941 11.358 18.948 1.00 93.25 171 ILE A CA 1
ATOM 1334 C C . ILE A 1 171 ? 1.961 11.668 20.047 1.00 93.25 171 ILE A C 1
ATOM 1336 O O . ILE A 1 171 ? 2.250 10.801 20.873 1.00 93.25 171 ILE A O 1
ATOM 1340 N N . ASN A 1 172 ? 2.469 12.901 20.103 1.00 90.56 172 ASN A N 1
ATOM 1341 C CA . ASN A 1 172 ? 3.450 13.294 21.115 1.00 90.56 172 ASN A CA 1
ATOM 1342 C C . ASN A 1 172 ? 2.831 13.361 22.520 1.00 90.56 172 ASN A C 1
ATOM 1344 O O . ASN A 1 172 ? 3.493 13.011 23.496 1.00 90.56 172 ASN A O 1
ATOM 1348 N N . SER A 1 173 ? 1.559 13.752 22.642 1.00 89.62 173 SER A N 1
ATOM 1349 C CA . SER A 1 173 ? 0.830 13.692 23.916 1.00 89.62 17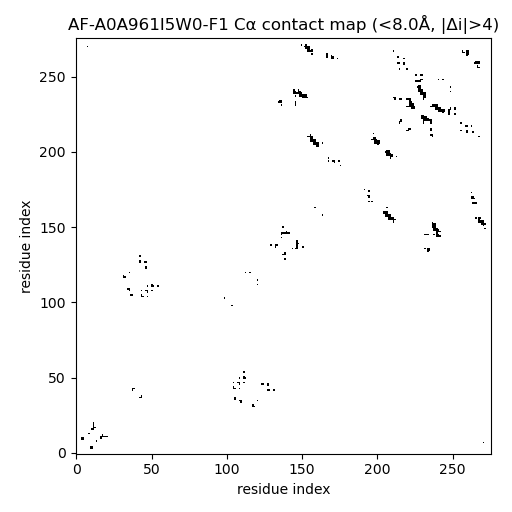3 SER A CA 1
ATOM 1350 C C . SER A 1 173 ? 0.638 12.254 24.405 1.00 89.62 173 SER A C 1
ATOM 1352 O O . SER A 1 173 ? 0.915 11.973 25.569 1.00 89.62 173 SER A O 1
ATOM 1354 N N . ASN A 1 174 ? 0.243 11.330 23.523 1.00 88.44 174 ASN A N 1
ATOM 1355 C CA . ASN A 1 174 ? 0.088 9.914 23.873 1.00 88.44 174 ASN A CA 1
ATOM 1356 C C . ASN A 1 174 ? 1.427 9.292 24.299 1.00 88.44 174 ASN A C 1
ATOM 1358 O O . ASN A 1 174 ? 1.500 8.633 25.330 1.00 88.44 174 ASN A O 1
ATOM 1362 N N . ALA A 1 175 ? 2.510 9.572 23.562 1.00 83.75 175 ALA A N 1
ATOM 1363 C CA . ALA A 1 175 ? 3.846 9.063 23.880 1.00 83.75 175 ALA A CA 1
ATOM 1364 C C . ALA A 1 175 ? 4.352 9.530 25.258 1.00 83.75 175 ALA A C 1
ATOM 1366 O O . ALA A 1 175 ? 5.066 8.804 25.945 1.00 83.75 175 ALA A O 1
ATOM 1367 N N . ARG A 1 176 ? 3.965 10.738 25.689 1.00 80.81 176 ARG A N 1
ATOM 1368 C CA . ARG A 1 176 ? 4.285 11.255 27.029 1.00 80.81 176 ARG A CA 1
ATOM 1369 C C . ARG A 1 176 ? 3.447 10.601 28.129 1.00 80.81 176 ARG A C 1
ATOM 1371 O O . ARG A 1 176 ? 3.931 10.513 29.252 1.00 80.81 176 ARG A O 1
ATOM 1378 N N . SER A 1 177 ? 2.232 10.155 27.810 1.00 76.81 177 SER A N 1
ATOM 1379 C CA . SER A 1 177 ? 1.326 9.482 28.748 1.00 76.81 177 SER A CA 1
ATOM 1380 C C . SER A 1 177 ? 1.658 8.000 28.959 1.00 76.81 177 SER A C 1
ATOM 1382 O O . SER A 1 177 ? 1.430 7.498 30.055 1.00 76.81 177 SER A O 1
ATOM 1384 N N . ASP A 1 178 ? 2.190 7.306 27.948 1.00 67.06 178 ASP A N 1
ATOM 1385 C CA . ASP A 1 178 ? 2.540 5.874 28.032 1.00 67.06 178 ASP A CA 1
ATOM 1386 C C . ASP A 1 178 ? 3.841 5.603 28.819 1.00 67.06 178 ASP A C 1
ATOM 1388 O O . ASP A 1 178 ? 4.113 4.466 29.212 1.00 67.06 178 ASP A O 1
ATOM 1392 N N . ASN A 1 179 ? 4.641 6.637 29.104 1.00 58.12 179 ASN A N 1
ATOM 1393 C CA . ASN A 1 179 ? 5.807 6.536 29.983 1.00 58.12 179 ASN A CA 1
ATOM 1394 C C . ASN A 1 179 ? 5.361 6.409 31.452 1.00 58.12 179 ASN A C 1
ATOM 1396 O O . ASN A 1 179 ? 5.268 7.401 32.178 1.00 58.12 179 ASN A O 1
ATOM 1400 N N . SER A 1 180 ? 5.085 5.174 31.879 1.00 41.03 180 SER A N 1
ATOM 1401 C CA . SER A 1 180 ? 4.703 4.832 33.255 1.00 41.03 180 SER A CA 1
ATOM 1402 C C . SER A 1 180 ? 5.764 5.291 34.285 1.00 41.03 180 SER A C 1
ATOM 1404 O O . SER A 1 180 ? 6.962 5.194 33.999 1.00 41.03 180 SER A O 1
ATOM 1406 N N . PRO A 1 181 ? 5.389 5.767 35.494 1.00 45.97 181 PRO A N 1
ATOM 1407 C CA . PRO A 1 181 ? 6.329 6.356 36.459 1.00 45.97 181 PRO A CA 1
ATOM 1408 C C . PRO A 1 181 ? 7.310 5.376 37.130 1.00 45.97 181 PRO A C 1
ATOM 1410 O O . PRO A 1 181 ? 8.175 5.823 37.878 1.00 45.97 181 PRO A O 1
ATOM 1413 N N . GLU A 1 182 ? 7.200 4.062 36.912 1.00 42.12 182 GLU A N 1
ATOM 1414 C CA . GLU A 1 182 ? 7.887 3.053 37.745 1.00 42.12 182 GLU A CA 1
ATOM 1415 C C . GLU A 1 182 ? 9.382 2.835 37.441 1.00 42.12 182 GLU A C 1
ATOM 1417 O O . GLU A 1 182 ? 10.066 2.129 38.175 1.00 42.12 182 GLU A O 1
ATOM 1422 N N . THR A 1 183 ? 9.941 3.510 36.436 1.00 38.91 183 THR A N 1
ATOM 1423 C CA . THR A 1 183 ? 11.396 3.547 36.184 1.00 38.91 183 THR A CA 1
ATOM 1424 C C . THR A 1 183 ? 11.884 4.986 36.092 1.00 38.91 183 THR A C 1
ATOM 1426 O O . THR A 1 183 ? 12.258 5.479 35.031 1.00 38.91 183 THR A O 1
ATOM 1429 N N . ARG A 1 184 ? 11.857 5.697 37.219 1.00 48.09 184 ARG A N 1
ATOM 1430 C CA . ARG A 1 184 ? 12.562 6.975 37.380 1.00 48.09 184 ARG A CA 1
ATOM 1431 C C . ARG A 1 184 ? 13.331 6.987 38.696 1.00 48.09 184 ARG A C 1
ATOM 1433 O O . ARG A 1 184 ? 12.915 7.628 39.654 1.00 48.09 184 ARG A O 1
ATOM 1440 N N . SER A 1 185 ? 14.472 6.300 38.721 1.00 42.50 185 SER A N 1
ATOM 1441 C CA . SER A 1 185 ? 15.595 6.752 39.540 1.00 42.50 185 SER A CA 1
ATOM 1442 C C . SER A 1 185 ? 16.477 7.653 38.679 1.00 42.50 185 SER A C 1
ATOM 1444 O O . SER A 1 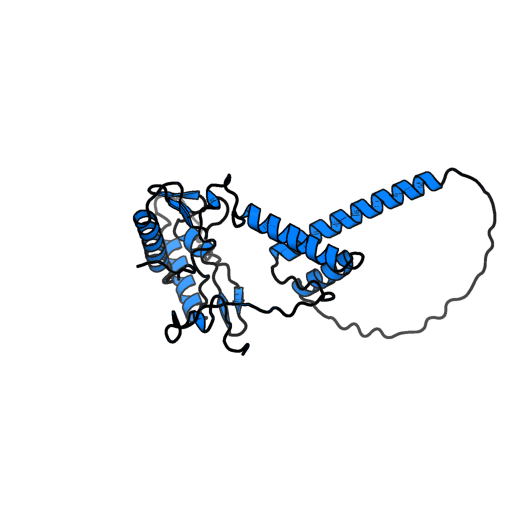185 ? 17.023 7.221 37.667 1.00 42.50 185 SER A O 1
ATOM 1446 N N . ASP A 1 186 ? 16.579 8.894 39.136 1.00 46.16 186 ASP A N 1
ATOM 1447 C CA . ASP A 1 186 ? 17.702 9.809 38.975 1.00 46.16 186 ASP A CA 1
ATOM 1448 C C . ASP A 1 186 ? 17.932 10.492 37.620 1.00 46.16 186 ASP A C 1
ATOM 1450 O O . ASP A 1 186 ? 18.475 9.948 36.668 1.00 46.16 186 ASP A O 1
ATOM 1454 N N . SER A 1 187 ? 17.644 11.799 37.655 1.00 46.81 187 SER A N 1
ATOM 1455 C CA . SER A 1 187 ? 18.400 12.888 37.026 1.00 46.81 187 SER A CA 1
ATOM 1456 C C . SER A 1 187 ? 18.686 12.799 35.522 1.00 46.81 187 SER A C 1
ATOM 1458 O O . SER A 1 187 ? 19.564 12.067 35.083 1.00 46.81 187 SER A O 1
ATOM 1460 N N . HIS A 1 188 ? 17.995 13.650 34.762 1.00 45.19 188 HIS A N 1
ATOM 1461 C CA . HIS A 1 188 ? 18.493 14.661 33.808 1.00 45.19 188 HIS A CA 1
ATOM 1462 C C . HIS A 1 188 ? 17.326 14.986 32.867 1.00 45.19 188 HIS A C 1
ATOM 1464 O O . HIS A 1 188 ? 16.709 14.089 32.301 1.00 45.19 188 HIS A O 1
ATOM 1470 N N . GLY A 1 189 ? 16.961 16.269 32.780 1.00 44.09 189 GLY A N 1
ATOM 1471 C CA . GLY A 1 189 ? 15.814 16.768 32.019 1.00 44.09 189 GLY A CA 1
ATOM 1472 C C . GLY A 1 189 ? 16.002 16.638 30.511 1.00 44.09 189 GLY A C 1
ATOM 1473 O O . GLY A 1 189 ? 16.187 17.642 29.831 1.00 44.09 189 GLY A O 1
ATOM 1474 N N . ASP A 1 190 ? 15.952 15.411 30.003 1.00 48.00 190 ASP A N 1
ATOM 1475 C CA . ASP A 1 190 ? 15.965 15.142 28.575 1.00 48.00 190 ASP A CA 1
ATOM 1476 C C . ASP A 1 190 ? 14.534 15.282 28.044 1.00 48.00 190 ASP A C 1
ATOM 1478 O O . ASP A 1 190 ? 13.615 14.542 28.413 1.00 48.00 190 ASP A O 1
ATOM 1482 N N . SER A 1 191 ? 14.320 16.326 27.247 1.00 55.53 191 SER A N 1
ATOM 1483 C CA . SER A 1 191 ? 13.039 16.597 26.608 1.00 55.53 191 SER A CA 1
ATOM 1484 C C . SER A 1 191 ? 12.764 15.448 25.643 1.00 55.53 191 SER A C 1
ATOM 1486 O O . SER A 1 191 ? 13.465 15.316 24.642 1.00 55.53 191 SER A O 1
ATOM 1488 N N . ALA A 1 192 ? 11.796 14.584 25.965 1.00 60.91 192 ALA A N 1
ATOM 1489 C CA . ALA A 1 192 ? 11.469 13.421 25.144 1.00 60.91 192 ALA A CA 1
ATOM 1490 C C . ALA A 1 192 ? 11.307 13.850 23.676 1.00 60.91 192 ALA A C 1
ATOM 1492 O O . ALA A 1 192 ? 10.431 14.661 23.364 1.00 60.91 192 ALA A O 1
ATOM 1493 N N . ALA A 1 193 ? 12.187 13.339 22.808 1.00 73.44 193 ALA A N 1
ATOM 1494 C CA . ALA A 1 193 ? 12.211 13.696 21.398 1.00 73.44 193 ALA A CA 1
ATOM 1495 C C . ALA A 1 193 ? 10.852 13.392 20.751 1.00 73.44 193 ALA A C 1
ATOM 1497 O O . ALA A 1 193 ? 10.271 12.328 20.976 1.00 73.44 193 ALA A O 1
ATOM 1498 N N . ASP A 1 194 ? 10.349 14.336 19.955 1.00 84.06 194 ASP A N 1
ATOM 1499 C CA . ASP A 1 194 ? 9.080 14.176 19.249 1.00 84.06 194 ASP A CA 1
ATOM 1500 C C . ASP A 1 194 ? 9.119 12.950 18.320 1.00 84.06 194 ASP A C 1
ATOM 1502 O O . ASP A 1 194 ? 10.129 12.656 17.672 1.00 84.06 194 ASP A O 1
ATOM 1506 N N . VAL A 1 195 ? 7.991 12.245 18.219 1.00 87.06 195 VAL A N 1
ATOM 1507 C CA . VAL A 1 195 ? 7.867 11.068 17.356 1.00 87.06 195 VAL A CA 1
ATOM 1508 C C . VAL A 1 195 ? 7.953 11.503 15.892 1.00 87.06 195 VAL A C 1
ATOM 1510 O O . VAL A 1 195 ? 7.129 12.277 15.401 1.00 87.06 195 VAL A O 1
ATOM 1513 N N . ALA A 1 196 ? 8.936 10.973 15.165 1.00 92.00 196 ALA A N 1
ATOM 1514 C CA . ALA A 1 196 ? 9.094 11.240 13.741 1.00 92.00 196 ALA A CA 1
ATOM 1515 C C . ALA A 1 196 ? 8.014 10.512 12.917 1.00 92.00 196 ALA A C 1
ATOM 1517 O O . ALA A 1 196 ? 7.997 9.282 12.842 1.00 92.00 196 ALA A O 1
ATOM 1518 N N . ILE A 1 197 ? 7.134 11.278 12.263 1.00 93.94 197 ILE A N 1
ATOM 1519 C CA . ILE A 1 197 ? 6.074 10.749 11.391 1.00 93.94 197 ILE A CA 1
ATOM 1520 C C . ILE A 1 197 ? 6.542 10.794 9.927 1.00 93.94 197 ILE A C 1
ATOM 1522 O O . ILE A 1 197 ? 6.827 11.886 9.424 1.00 93.94 197 ILE A O 1
ATOM 1526 N N . PRO A 1 198 ? 6.603 9.657 9.207 1.00 94.19 198 PRO A N 1
ATOM 1527 C CA . PRO A 1 198 ? 6.954 9.654 7.793 1.00 94.19 198 PRO A CA 1
ATOM 1528 C C . PRO A 1 198 ? 5.858 10.327 6.961 1.00 94.19 198 PRO A C 1
ATOM 1530 O O . PRO A 1 198 ? 4.672 10.047 7.135 1.00 94.19 198 PRO A O 1
ATOM 1533 N N . VAL A 1 199 ? 6.253 11.181 6.016 1.00 93.50 199 VAL A N 1
ATOM 1534 C CA . VAL A 1 199 ? 5.328 11.896 5.126 1.00 93.50 199 VAL A CA 1
ATOM 1535 C C . VAL A 1 199 ? 5.844 11.953 3.696 1.00 93.50 199 VAL A C 1
ATOM 1537 O O . VAL A 1 199 ? 7.047 11.982 3.445 1.00 93.50 199 VAL A O 1
ATOM 1540 N N . PHE A 1 200 ? 4.912 12.018 2.750 1.00 89.56 200 PHE A N 1
ATOM 1541 C CA . PHE A 1 200 ? 5.187 12.387 1.367 1.00 89.56 200 PHE A CA 1
ATOM 1542 C C . PHE A 1 200 ? 4.526 13.731 1.072 1.00 89.56 200 PHE A C 1
ATOM 1544 O O . PHE A 1 200 ? 3.309 13.851 1.190 1.00 89.56 200 PHE A O 1
ATOM 1551 N N . HIS A 1 201 ? 5.309 14.732 0.679 1.00 90.00 201 HIS A N 1
ATOM 1552 C CA . HIS A 1 201 ? 4.781 16.054 0.346 1.00 90.00 201 HIS A CA 1
ATOM 1553 C C . HIS A 1 201 ? 4.031 16.036 -0.990 1.00 90.00 201 HIS A C 1
ATOM 1555 O O . HIS A 1 201 ? 4.480 15.414 -1.957 1.00 90.00 201 HIS A O 1
ATOM 1561 N N . LEU A 1 202 ? 2.890 16.720 -1.029 1.00 87.38 202 LEU A N 1
ATOM 1562 C CA . LEU A 1 202 ? 2.076 16.934 -2.222 1.00 87.38 202 LEU A CA 1
ATOM 1563 C C . LEU A 1 202 ? 2.272 18.374 -2.750 1.00 87.38 202 LEU A C 1
ATOM 1565 O O . LEU A 1 202 ? 2.704 19.245 -1.992 1.00 87.38 202 LEU A O 1
ATOM 1569 N N . PRO A 1 203 ? 1.986 18.648 -4.041 1.00 82.19 203 PRO A N 1
ATOM 1570 C CA . PRO A 1 203 ? 2.222 19.965 -4.654 1.00 82.19 203 PRO A CA 1
ATOM 1571 C C . PRO A 1 203 ? 1.422 21.132 -4.051 1.00 82.19 203 PRO A C 1
ATOM 1573 O O . PRO A 1 203 ? 1.769 22.287 -4.269 1.00 82.19 203 PRO A O 1
ATOM 1576 N N . ASP A 1 204 ? 0.358 20.843 -3.308 1.00 87.56 204 ASP A N 1
ATOM 1577 C CA . ASP A 1 204 ? -0.599 21.789 -2.724 1.00 87.56 204 ASP A CA 1
ATOM 1578 C C . ASP A 1 204 ? -0.396 21.977 -1.211 1.00 87.56 204 ASP A C 1
ATOM 1580 O O . ASP A 1 204 ? -1.342 22.242 -0.474 1.00 87.56 204 ASP A O 1
ATOM 1584 N N . MET A 1 205 ? 0.843 21.809 -0.737 1.00 88.06 205 MET A N 1
ATOM 1585 C CA . MET A 1 205 ? 1.230 21.888 0.681 1.00 88.06 205 MET A CA 1
ATOM 1586 C C . MET A 1 205 ? 0.577 20.836 1.591 1.00 88.06 205 MET A C 1
ATOM 1588 O O . MET A 1 205 ? 0.850 20.818 2.793 1.00 88.06 205 MET A O 1
ATOM 1592 N N . ARG A 1 206 ? -0.230 19.921 1.042 1.00 92.94 206 ARG A N 1
ATOM 1593 C CA . ARG A 1 206 ? -0.715 18.755 1.776 1.00 92.94 206 ARG A CA 1
ATOM 1594 C C . ARG A 1 206 ? 0.390 17.721 1.933 1.00 92.94 206 ARG A C 1
ATOM 1596 O O . ARG A 1 206 ? 1.385 17.690 1.202 1.00 92.94 206 ARG A O 1
ATOM 1603 N N . VAL A 1 207 ? 0.200 16.834 2.897 1.00 94.62 207 VAL A N 1
ATOM 1604 C CA . VAL A 1 207 ? 1.089 15.703 3.140 1.00 94.62 207 VAL A CA 1
ATOM 1605 C C . VAL A 1 207 ? 0.304 14.409 3.098 1.00 94.62 207 VAL A C 1
ATOM 1607 O O . VAL A 1 207 ? -0.808 14.315 3.602 1.00 94.62 207 VAL A O 1
ATOM 1610 N N . LYS A 1 208 ? 0.899 13.378 2.514 1.00 95.25 208 LYS A N 1
ATOM 1611 C CA . LYS A 1 208 ? 0.357 12.027 2.540 1.00 95.25 208 LYS A CA 1
ATOM 1612 C C . LYS A 1 208 ? 1.075 11.213 3.604 1.00 95.25 208 LYS A C 1
ATOM 1614 O O . LYS A 1 208 ? 2.290 11.019 3.512 1.00 95.25 208 LYS A O 1
ATOM 1619 N N . VAL A 1 209 ? 0.326 10.720 4.584 1.00 96.31 209 VAL A N 1
ATOM 1620 C CA . VAL A 1 209 ? 0.858 9.909 5.687 1.00 96.31 209 VAL A CA 1
ATOM 1621 C C . VAL A 1 209 ? 0.687 8.424 5.343 1.00 96.31 209 VAL A C 1
ATOM 1623 O O . VAL A 1 209 ? -0.387 8.025 4.895 1.00 96.31 209 VAL A O 1
ATOM 1626 N N . PRO A 1 210 ? 1.709 7.567 5.511 1.00 96.50 210 PRO A N 1
ATOM 1627 C CA . PRO A 1 210 ? 1.562 6.130 5.305 1.00 96.50 210 PRO A CA 1
ATOM 1628 C C . PRO A 1 210 ? 0.572 5.519 6.306 1.00 96.50 210 PRO A C 1
ATOM 1630 O O . PRO A 1 210 ? 0.842 5.482 7.505 1.00 96.50 210 PRO A O 1
ATOM 1633 N N . ALA A 1 211 ? -0.535 4.955 5.819 1.00 96.44 211 ALA A N 1
ATOM 1634 C CA . ALA A 1 211 ? -1.509 4.267 6.670 1.00 96.44 211 ALA A CA 1
ATOM 1635 C C . ALA A 1 211 ? -0.889 3.059 7.398 1.00 96.44 211 ALA A C 1
ATOM 1637 O O . ALA A 1 211 ? -1.243 2.777 8.537 1.00 96.44 211 ALA A O 1
ATOM 1638 N N . ALA A 1 212 ? 0.105 2.408 6.778 1.00 95.06 212 ALA A N 1
ATOM 1639 C CA . ALA A 1 212 ? 0.878 1.327 7.389 1.00 95.06 212 ALA A CA 1
ATOM 1640 C C . ALA A 1 212 ? 1.528 1.761 8.709 1.00 95.06 212 ALA A C 1
ATOM 1642 O O . ALA A 1 212 ? 1.489 1.031 9.691 1.00 95.06 212 ALA A O 1
ATOM 1643 N N . TRP A 1 213 ? 2.103 2.967 8.727 1.00 96.12 213 TRP A N 1
ATOM 1644 C CA . TRP A 1 213 ? 2.780 3.501 9.903 1.00 96.12 213 TRP A CA 1
ATOM 1645 C C . TRP A 1 213 ? 1.776 3.835 11.011 1.00 96.12 213 TRP A C 1
ATOM 1647 O O . TRP A 1 213 ? 2.019 3.506 12.166 1.00 96.12 213 TRP A O 1
ATOM 1657 N N . LEU A 1 214 ? 0.618 4.410 10.656 1.00 97.00 214 LEU A N 1
ATOM 1658 C CA . LEU A 1 214 ? -0.465 4.674 11.612 1.00 97.00 214 LEU A CA 1
ATOM 1659 C C . LEU A 1 214 ? -0.975 3.375 12.254 1.00 97.00 214 LEU A C 1
ATOM 1661 O O . LEU A 1 214 ? -1.148 3.314 13.467 1.00 97.00 214 LEU A O 1
ATOM 1665 N N . MET A 1 215 ? -1.165 2.321 11.457 1.00 97.00 215 MET A N 1
ATOM 1666 C CA . MET A 1 215 ? -1.556 1.001 11.959 1.00 97.00 215 MET A CA 1
ATOM 1667 C C . MET A 1 215 ? -0.516 0.423 12.924 1.00 97.00 215 MET A C 1
ATOM 1669 O O . MET A 1 215 ? -0.870 0.011 14.029 1.00 97.00 215 MET A O 1
ATOM 1673 N N . GLU A 1 216 ? 0.763 0.432 12.541 1.00 95.75 216 GLU A N 1
ATOM 1674 C CA . GLU A 1 216 ? 1.850 -0.089 13.375 1.00 95.75 216 GLU A CA 1
ATOM 1675 C C . GLU A 1 216 ? 2.001 0.696 14.687 1.00 95.75 216 GLU A C 1
ATOM 1677 O O . GLU A 1 216 ? 2.172 0.077 15.742 1.00 95.75 216 GLU A O 1
ATOM 1682 N N . TYR A 1 217 ? 1.868 2.029 14.641 1.00 94.25 217 TYR A N 1
ATOM 1683 C CA . TYR A 1 217 ? 1.838 2.900 15.823 1.00 94.25 217 TYR A CA 1
ATOM 1684 C C . TYR A 1 217 ? 0.702 2.515 16.780 1.00 94.25 217 TYR A C 1
ATOM 1686 O O . TYR A 1 217 ? 0.895 2.461 17.991 1.00 94.25 217 TYR A O 1
ATOM 1694 N N . CYS A 1 218 ? -0.466 2.161 16.244 1.00 94.94 218 CYS A N 1
ATOM 1695 C CA . CYS A 1 218 ? -1.620 1.722 17.026 1.00 94.94 218 CYS A CA 1
ATOM 1696 C C . CYS A 1 218 ? -1.561 0.251 17.485 1.00 94.94 218 CYS A C 1
ATOM 1698 O O . CYS A 1 218 ? -2.524 -0.228 18.084 1.00 94.94 218 CYS A O 1
ATOM 1700 N N . GLY A 1 219 ? -0.454 -0.458 17.231 1.00 94.69 219 GLY A N 1
ATOM 1701 C CA . GLY A 1 219 ? -0.232 -1.845 17.660 1.00 94.69 219 GLY A CA 1
ATOM 1702 C C . GLY A 1 219 ? -0.555 -2.910 16.606 1.00 94.69 219 GLY A C 1
ATOM 1703 O O . GLY A 1 219 ? -0.294 -4.093 16.828 1.00 94.69 219 GLY A O 1
ATOM 1704 N N . PHE A 1 220 ? -1.048 -2.519 15.431 1.00 96.44 220 PHE A N 1
ATOM 1705 C CA . PHE A 1 220 ? -1.376 -3.433 14.336 1.00 96.44 220 PHE A CA 1
ATOM 1706 C C . PHE A 1 220 ? -0.163 -3.654 13.439 1.00 96.44 220 PHE A C 1
ATOM 1708 O O . PHE A 1 220 ? 0.022 -3.003 12.410 1.00 96.44 220 PHE A O 1
ATOM 1715 N N . ARG A 1 221 ? 0.698 -4.577 13.860 1.00 96.38 221 ARG A N 1
ATOM 1716 C CA . ARG A 1 221 ? 1.932 -4.912 13.146 1.00 96.38 221 ARG A CA 1
ATOM 1717 C C . ARG A 1 221 ? 1.713 -6.033 12.136 1.00 96.38 221 ARG A C 1
ATOM 1719 O O . ARG A 1 221 ? 0.749 -6.798 12.211 1.00 96.38 221 ARG A O 1
ATOM 1726 N N . LYS A 1 222 ? 2.656 -6.164 11.203 1.00 95.69 222 LYS A N 1
ATOM 1727 C CA . LYS A 1 222 ? 2.723 -7.311 10.292 1.00 95.69 222 LYS A CA 1
ATOM 1728 C C . LYS A 1 222 ? 2.630 -8.625 11.065 1.00 95.69 222 LYS A C 1
ATOM 1730 O O . LYS A 1 222 ? 3.270 -8.788 12.101 1.00 95.69 222 LYS A O 1
ATOM 1735 N N . GLY A 1 223 ? 1.836 -9.556 10.549 1.00 95.19 223 GLY A N 1
ATOM 1736 C CA . GLY A 1 223 ? 1.602 -10.849 11.187 1.00 95.19 223 GLY A CA 1
ATOM 1737 C C . GLY A 1 223 ? 0.583 -10.846 12.331 1.00 95.19 223 GLY A C 1
ATOM 1738 O O . GLY A 1 223 ? 0.318 -11.926 12.853 1.00 95.19 223 GLY A O 1
ATOM 1739 N N . TYR A 1 224 ? -0.023 -9.705 12.694 1.00 96.19 224 TYR A N 1
ATOM 1740 C CA . TYR A 1 224 ? -1.160 -9.667 13.625 1.00 96.19 224 TYR A CA 1
ATOM 1741 C C . TYR A 1 224 ? -2.257 -10.646 13.178 1.00 96.19 224 TYR A C 1
ATOM 1743 O O . TYR A 1 224 ? -2.540 -10.771 11.984 1.00 96.19 224 TYR A O 1
ATOM 1751 N N . THR A 1 225 ? -2.878 -11.353 14.121 1.00 95.00 225 THR A N 1
ATOM 1752 C CA . THR A 1 225 ? -3.854 -12.414 13.841 1.00 95.00 225 THR A CA 1
ATOM 1753 C C . THR A 1 225 ? -4.934 -12.458 14.913 1.00 95.00 225 THR A C 1
ATOM 1755 O O . THR A 1 225 ? -4.627 -12.410 16.102 1.00 95.00 225 THR A O 1
ATOM 1758 N N . ARG A 1 226 ? -6.191 -12.621 14.487 1.00 94.31 226 ARG A N 1
ATOM 1759 C CA . ARG A 1 226 ? -7.351 -12.862 15.350 1.00 94.31 226 ARG A CA 1
ATOM 1760 C C . ARG A 1 226 ? -8.407 -13.658 14.585 1.00 94.31 226 ARG A C 1
ATOM 1762 O O . ARG A 1 226 ? -8.715 -13.310 13.452 1.00 94.31 226 ARG A O 1
ATOM 1769 N N . ASN A 1 227 ? -8.972 -14.703 15.192 1.00 93.75 227 ASN A N 1
ATOM 1770 C CA . ASN A 1 227 ? -10.081 -15.496 14.630 1.00 93.75 227 ASN A CA 1
ATOM 1771 C C . ASN A 1 227 ? -9.884 -15.923 13.157 1.00 93.75 227 ASN A C 1
ATOM 1773 O O . ASN A 1 227 ? -10.799 -15.847 12.344 1.00 93.75 227 ASN A O 1
ATOM 1777 N N . GLY A 1 228 ? -8.666 -16.320 12.775 1.00 93.38 228 GLY A N 1
ATOM 1778 C CA . GLY A 1 228 ? -8.374 -16.758 11.404 1.00 93.38 228 GLY A CA 1
ATOM 1779 C C . GLY A 1 228 ? -8.281 -15.639 10.356 1.00 93.38 228 GLY A C 1
ATOM 1780 O O . GLY A 1 228 ? -8.029 -15.936 9.191 1.00 93.38 228 GLY A O 1
ATOM 1781 N N . VAL A 1 229 ? -8.413 -14.365 10.733 1.00 96.25 229 VAL A N 1
ATOM 1782 C CA . VAL A 1 229 ? -8.063 -13.200 9.901 1.00 96.25 229 VAL A CA 1
ATOM 1783 C C . VAL A 1 229 ? -6.856 -12.473 10.490 1.00 96.25 229 VAL A C 1
ATOM 1785 O O . VAL A 1 229 ? -6.450 -12.717 11.627 1.00 96.25 229 VAL A O 1
ATOM 1788 N N . GLY A 1 230 ? -6.229 -11.586 9.726 1.00 96.31 230 GLY A N 1
ATOM 1789 C CA . GLY A 1 230 ? -5.101 -10.831 10.252 1.00 96.31 230 GLY A CA 1
ATOM 1790 C C . GLY A 1 230 ? -4.450 -9.901 9.252 1.00 96.31 230 GLY A C 1
ATOM 1791 O O . GLY A 1 230 ? -5.017 -9.584 8.212 1.00 96.31 230 GLY A O 1
ATOM 1792 N N . ILE A 1 231 ? -3.225 -9.504 9.571 1.00 97.00 231 ILE A N 1
ATOM 1793 C CA . ILE A 1 231 ? -2.349 -8.701 8.724 1.00 97.00 231 ILE A CA 1
ATOM 1794 C C . ILE A 1 231 ? -1.290 -9.627 8.116 1.00 97.00 231 ILE A C 1
ATOM 1796 O O . ILE A 1 231 ? -0.808 -10.570 8.762 1.00 97.00 231 ILE A O 1
ATOM 1800 N N . SER A 1 232 ? -0.931 -9.385 6.858 1.00 96.38 232 SER A N 1
ATOM 1801 C CA . SER A 1 232 ? 0.183 -10.072 6.206 1.00 96.38 232 SER A CA 1
ATOM 1802 C C . SER A 1 232 ? 1.477 -9.873 7.004 1.00 96.38 232 SER A C 1
ATOM 1804 O O . SER A 1 232 ? 1.735 -8.826 7.598 1.00 96.38 232 SER A O 1
ATOM 1806 N N . ARG A 1 233 ? 2.311 -10.906 7.022 1.00 95.12 233 ARG A N 1
ATOM 1807 C CA . ARG A 1 233 ? 3.667 -10.915 7.577 1.00 95.12 233 ARG A CA 1
ATOM 1808 C C . ARG A 1 233 ? 4.620 -10.086 6.711 1.00 95.12 233 ARG A C 1
ATOM 1810 O O . ARG A 1 233 ? 5.591 -9.532 7.218 1.00 95.12 233 ARG A O 1
ATOM 1817 N N . SER A 1 234 ? 4.304 -9.946 5.426 1.00 92.56 234 SER A N 1
ATOM 1818 C CA . SER A 1 234 ? 5.124 -9.264 4.421 1.00 92.56 234 SER A CA 1
ATOM 1819 C C . SER A 1 234 ? 4.711 -7.799 4.210 1.00 92.56 234 SER A C 1
ATOM 1821 O O . SER A 1 234 ? 5.562 -6.946 3.935 1.00 92.56 234 SER A O 1
ATOM 1823 N N . HIS A 1 235 ? 3.425 -7.460 4.390 1.00 92.94 235 HIS A N 1
ATOM 1824 C CA . HIS A 1 235 ? 2.888 -6.123 4.089 1.00 92.94 235 HIS A CA 1
ATOM 1825 C C . HIS A 1 235 ? 1.824 -5.644 5.090 1.00 92.94 235 HIS A C 1
ATOM 1827 O O . HIS A 1 235 ? 0.746 -6.216 5.192 1.00 92.94 235 HIS A O 1
ATOM 1833 N N . ALA A 1 236 ? 2.093 -4.538 5.791 1.00 93.56 236 ALA A N 1
ATOM 1834 C CA . ALA A 1 236 ? 1.269 -4.068 6.914 1.00 93.56 236 ALA A CA 1
ATOM 1835 C C . ALA A 1 236 ? -0.140 -3.593 6.516 1.00 93.56 236 ALA A C 1
ATOM 1837 O O . ALA A 1 236 ? -1.040 -3.584 7.346 1.00 93.56 236 ALA A O 1
ATOM 1838 N N . LEU A 1 237 ? -0.348 -3.212 5.251 1.00 94.56 237 LEU A N 1
ATOM 1839 C CA . LEU A 1 237 ? -1.670 -2.812 4.758 1.00 94.56 237 LEU A CA 1
ATOM 1840 C C . LEU A 1 237 ? -2.487 -3.982 4.212 1.00 94.56 237 LEU A C 1
ATOM 1842 O O . LEU A 1 237 ? -3.658 -3.785 3.909 1.00 94.56 237 LEU A O 1
ATOM 1846 N N . ALA A 1 238 ? -1.901 -5.166 4.033 1.00 94.88 238 ALA A N 1
ATOM 1847 C CA . ALA A 1 238 ? -2.636 -6.308 3.509 1.00 94.88 238 ALA A CA 1
ATOM 1848 C C . ALA A 1 238 ? -3.353 -7.039 4.642 1.00 94.88 238 ALA A C 1
ATOM 1850 O O . ALA A 1 238 ? -2.711 -7.680 5.475 1.00 94.88 238 ALA A O 1
ATOM 1851 N N . LEU A 1 239 ? -4.685 -6.965 4.642 1.00 95.31 239 LEU A N 1
ATOM 1852 C CA . LEU A 1 239 ? -5.514 -7.837 5.467 1.00 95.31 239 LEU A CA 1
ATOM 1853 C C . LEU A 1 239 ? -5.685 -9.181 4.766 1.00 95.31 239 LEU A C 1
ATOM 1855 O O . LEU A 1 239 ? -6.000 -9.228 3.577 1.00 95.31 239 LEU A O 1
ATOM 1859 N N . VAL A 1 240 ? -5.468 -10.262 5.505 1.00 95.25 240 VAL A N 1
ATOM 1860 C CA . VAL A 1 240 ? -5.416 -11.629 4.982 1.00 95.25 240 VAL A CA 1
ATOM 1861 C C . VAL A 1 240 ? -6.427 -12.518 5.687 1.00 95.25 240 VAL A C 1
ATOM 1863 O O . VAL A 1 240 ? -6.636 -12.404 6.899 1.00 95.25 240 VAL A O 1
ATOM 1866 N N . ASN A 1 241 ? -7.028 -13.435 4.930 1.00 93.19 241 ASN A N 1
ATOM 1867 C CA . ASN A 1 241 ? -7.902 -14.468 5.474 1.00 93.19 241 ASN A CA 1
ATOM 1868 C C . ASN A 1 241 ? -7.191 -15.834 5.470 1.00 93.19 241 ASN A C 1
ATOM 1870 O O . ASN A 1 241 ? -6.861 -16.384 4.419 1.00 93.19 241 ASN A O 1
ATOM 1874 N N . ARG A 1 242 ? -6.982 -16.392 6.666 1.00 92.19 242 ARG A N 1
ATOM 1875 C CA . ARG A 1 242 ? -6.331 -17.686 6.924 1.00 92.19 242 ARG A CA 1
ATOM 1876 C C . ARG A 1 242 ? -7.315 -18.757 7.425 1.00 92.19 242 ARG A C 1
ATOM 1878 O O . ARG A 1 242 ? -6.887 -19.731 8.032 1.00 92.19 242 ARG A O 1
ATOM 1885 N N . GLY A 1 243 ? -8.611 -18.586 7.162 1.00 91.56 243 GLY A N 1
ATOM 1886 C CA . GLY A 1 243 ? -9.679 -19.507 7.569 1.00 91.56 243 GLY A CA 1
ATOM 1887 C C . GLY A 1 243 ? -10.754 -18.885 8.466 1.00 91.56 243 GLY A C 1
ATOM 1888 O O . GLY A 1 243 ? -11.581 -19.617 8.998 1.00 91.56 243 GLY A O 1
ATOM 1889 N N . GLY A 1 244 ? -10.743 -17.562 8.652 1.00 92.44 244 GLY A N 1
ATOM 1890 C CA . GLY A 1 244 ? -11.784 -16.827 9.374 1.00 92.44 244 GLY A CA 1
ATOM 1891 C C . GLY A 1 244 ? -12.991 -16.472 8.500 1.00 92.44 244 GLY A C 1
ATOM 1892 O O . GLY A 1 244 ? -12.993 -16.672 7.279 1.00 92.44 244 GLY A O 1
ATOM 1893 N N . SER A 1 245 ? -14.026 -15.909 9.126 1.00 93.50 245 SER A N 1
ATOM 1894 C CA . SER A 1 245 ? -15.253 -15.499 8.438 1.00 93.50 245 SER A CA 1
ATOM 1895 C C . SER A 1 245 ? -15.188 -14.063 7.897 1.00 93.50 245 SER A C 1
ATOM 1897 O O . SER A 1 245 ? -14.349 -13.247 8.287 1.00 93.50 245 SER A O 1
ATOM 1899 N N . THR A 1 246 ? -16.133 -13.704 7.024 1.00 91.19 246 THR A N 1
ATOM 1900 C CA . THR A 1 246 ? -16.334 -12.307 6.598 1.00 91.19 246 THR A CA 1
ATOM 1901 C C . THR A 1 246 ? -16.674 -11.392 7.779 1.00 91.19 246 THR A C 1
ATOM 1903 O O . THR A 1 246 ? -16.275 -10.227 7.786 1.00 91.19 246 THR A O 1
ATOM 1906 N N . ALA A 1 247 ? -17.383 -11.904 8.792 1.00 93.25 247 ALA A N 1
ATOM 1907 C CA . ALA A 1 247 ? -17.690 -11.150 10.004 1.00 93.25 247 ALA A CA 1
ATOM 1908 C C . ALA A 1 247 ? -16.420 -10.848 10.812 1.00 93.25 247 ALA A C 1
ATOM 1910 O O . ALA A 1 247 ? -16.240 -9.711 11.240 1.00 93.25 247 ALA A O 1
ATOM 1911 N N . ASP A 1 248 ? -15.507 -11.817 10.931 1.00 95.12 248 ASP A N 1
ATOM 1912 C CA . ASP A 1 248 ? -14.213 -11.616 11.595 1.00 95.12 248 ASP A CA 1
ATOM 1913 C C . ASP A 1 248 ? -13.370 -10.562 10.872 1.00 95.12 248 ASP A C 1
ATOM 1915 O O . ASP A 1 248 ? -12.786 -9.688 11.515 1.00 95.12 248 ASP A O 1
ATOM 1919 N N . LEU A 1 249 ? -13.348 -10.597 9.532 1.00 93.25 249 LEU A N 1
ATOM 1920 C CA . LEU A 1 249 ? -12.634 -9.599 8.736 1.00 93.25 249 LEU A CA 1
ATOM 1921 C C . LEU A 1 249 ? -13.218 -8.196 8.944 1.00 93.25 249 LEU A C 1
ATOM 1923 O O . LEU A 1 249 ? -12.464 -7.257 9.182 1.00 93.25 249 LEU A O 1
ATOM 1927 N N . ARG A 1 250 ? -14.549 -8.044 8.903 1.00 93.25 250 ARG A N 1
ATOM 1928 C CA . ARG A 1 250 ? -15.209 -6.752 9.167 1.00 93.25 250 ARG A CA 1
ATOM 1929 C C . ARG A 1 250 ? -14.947 -6.251 10.584 1.00 93.25 250 ARG A C 1
ATOM 1931 O O . ARG A 1 250 ? -14.678 -5.066 10.757 1.00 93.25 250 ARG A O 1
ATOM 1938 N N . ALA A 1 251 ? -14.969 -7.140 11.573 1.00 95.00 251 ALA A N 1
ATOM 1939 C CA . ALA A 1 251 ? -14.653 -6.790 12.952 1.00 95.00 251 ALA A CA 1
ATOM 1940 C C . ALA A 1 251 ? -13.201 -6.308 13.099 1.00 95.00 251 ALA A C 1
ATOM 1942 O O . ALA A 1 251 ? -12.952 -5.339 13.809 1.00 95.00 251 ALA A O 1
ATOM 1943 N N . LEU A 1 252 ? -12.246 -6.943 12.407 1.00 95.62 252 LEU A N 1
ATOM 1944 C CA . LEU A 1 252 ? -10.851 -6.490 12.382 1.00 95.62 252 LEU A CA 1
ATOM 1945 C C . LEU A 1 252 ? -10.707 -5.115 11.709 1.00 95.62 252 LEU A C 1
ATOM 1947 O O . LEU A 1 252 ? -9.975 -4.261 12.201 1.00 95.62 252 LEU A O 1
ATOM 1951 N N . VAL A 1 253 ? -11.408 -4.884 10.597 1.00 95.38 253 VAL A N 1
ATOM 1952 C CA . VAL A 1 253 ? -11.402 -3.585 9.903 1.00 95.38 253 VAL A CA 1
ATOM 1953 C C . VAL A 1 253 ? -11.926 -2.476 10.814 1.00 95.38 253 VAL A C 1
ATOM 1955 O O . VAL A 1 253 ? -11.260 -1.450 10.951 1.00 95.38 253 VAL A O 1
ATOM 1958 N N . ALA A 1 254 ? -13.075 -2.700 11.458 1.00 95.50 254 ALA A N 1
ATOM 1959 C CA . ALA A 1 254 ? -13.684 -1.737 12.370 1.00 95.50 254 ALA A CA 1
ATOM 1960 C C . ALA A 1 254 ? -12.764 -1.421 13.558 1.00 95.50 254 ALA A C 1
ATOM 1962 O O . ALA A 1 254 ? -12.553 -0.253 13.869 1.00 95.50 254 ALA A O 1
ATOM 1963 N N . GLU A 1 255 ? -12.147 -2.442 14.155 1.00 96.69 255 GLU A N 1
ATOM 1964 C CA . GLU A 1 255 ? -11.192 -2.279 15.255 1.00 96.69 255 GLU A CA 1
ATOM 1965 C C . GLU A 1 255 ? -9.978 -1.433 14.848 1.00 96.69 255 GLU A C 1
ATOM 1967 O O . GLU A 1 255 ? -9.589 -0.515 15.573 1.00 96.69 255 GLU A O 1
ATOM 1972 N N . ILE A 1 256 ? -9.389 -1.702 13.675 1.00 96.88 256 ILE A N 1
ATOM 1973 C CA . ILE A 1 256 ? -8.258 -0.917 13.165 1.00 96.88 256 ILE A CA 1
ATOM 1974 C C . ILE A 1 256 ? -8.677 0.544 12.971 1.00 96.88 256 ILE A C 1
ATOM 1976 O O . ILE A 1 256 ? -7.966 1.448 13.409 1.00 96.88 256 ILE A O 1
ATOM 1980 N N . GLN A 1 257 ? -9.825 0.791 12.334 1.00 97.25 257 GLN A N 1
ATOM 1981 C CA . GLN A 1 257 ? -10.319 2.148 12.097 1.00 97.25 257 GLN A CA 1
ATOM 1982 C C . GLN A 1 257 ? -10.602 2.892 13.406 1.00 97.25 257 GLN A C 1
ATOM 1984 O O . GLN A 1 257 ? -10.167 4.033 13.558 1.00 97.25 257 GLN A O 1
ATOM 1989 N N . GLU A 1 258 ? -11.284 2.249 14.355 1.00 97.56 258 GLU A N 1
ATOM 1990 C CA . GLU A 1 258 ? -11.617 2.821 15.660 1.00 97.56 258 GLU A CA 1
ATOM 1991 C C . GLU A 1 258 ? -10.354 3.174 16.443 1.00 97.56 258 GLU A C 1
ATOM 1993 O O . GLU A 1 258 ? -10.195 4.304 16.910 1.00 97.56 258 GLU A O 1
ATOM 1998 N N . ARG A 1 259 ? -9.412 2.233 16.543 1.00 97.19 259 ARG A N 1
ATOM 1999 C CA . ARG A 1 259 ? -8.191 2.426 17.322 1.00 97.19 259 ARG A CA 1
ATOM 2000 C C . ARG A 1 259 ? -7.276 3.477 16.698 1.00 97.19 259 ARG A C 1
ATOM 2002 O O . ARG A 1 259 ? -6.744 4.315 17.429 1.00 97.19 259 ARG A O 1
ATOM 2009 N N . VAL A 1 260 ? -7.123 3.477 15.370 1.00 97.31 260 VAL A N 1
ATOM 2010 C CA . VAL A 1 260 ? -6.355 4.514 14.664 1.00 97.31 260 VAL A CA 1
ATOM 2011 C C . VAL A 1 260 ? -7.013 5.878 14.841 1.00 97.31 260 VAL A C 1
ATOM 2013 O O . VAL A 1 260 ? -6.328 6.827 15.220 1.00 97.31 260 VAL A O 1
ATOM 2016 N N . CYS A 1 261 ? -8.331 5.986 14.670 1.00 97.25 261 CYS A N 1
ATOM 2017 C CA . CYS A 1 261 ? -9.051 7.242 14.870 1.00 97.25 261 CYS A CA 1
ATOM 2018 C C . CYS A 1 261 ? -8.941 7.748 16.316 1.00 97.25 261 CYS A C 1
ATOM 2020 O O . CYS A 1 261 ? -8.685 8.931 16.535 1.00 97.25 261 CYS A O 1
ATOM 2022 N N . SER A 1 262 ? -9.075 6.867 17.306 1.00 96.50 262 SER A N 1
ATOM 2023 C CA . SER A 1 262 ? -8.974 7.215 18.726 1.00 96.50 262 SER A CA 1
ATOM 2024 C C . SER A 1 262 ? -7.601 7.801 19.077 1.00 96.50 262 SER A C 1
ATOM 2026 O O . SER A 1 262 ? -7.520 8.890 19.646 1.00 96.50 262 SER A O 1
ATOM 2028 N N . LEU A 1 263 ? -6.516 7.130 18.673 1.00 95.06 263 LEU A N 1
ATOM 2029 C CA . LEU A 1 263 ? -5.155 7.541 19.032 1.00 95.06 263 LEU A CA 1
ATOM 2030 C C . LEU A 1 263 ? -4.626 8.704 18.185 1.00 95.06 263 LEU A C 1
ATOM 2032 O O . LEU A 1 263 ? -3.852 9.523 18.678 1.00 95.06 263 LEU A O 1
ATOM 2036 N N . THR A 1 264 ? -5.021 8.788 16.916 1.00 96.25 264 THR A N 1
ATOM 2037 C CA . THR A 1 264 ? -4.400 9.711 15.948 1.00 96.25 264 THR A CA 1
ATOM 2038 C C . THR A 1 264 ? -5.336 10.822 15.476 1.00 96.25 264 THR A C 1
ATOM 2040 O O . THR A 1 264 ? -4.872 11.847 14.986 1.00 96.25 264 THR A O 1
ATOM 2043 N N . GLY A 1 265 ? -6.651 10.654 15.640 1.00 96.25 265 GLY A N 1
ATOM 2044 C CA . GLY A 1 265 ? -7.674 11.517 15.044 1.00 96.25 265 GLY A CA 1
ATOM 2045 C C . GLY A 1 265 ? -7.930 11.253 13.556 1.00 96.25 265 GLY A C 1
ATOM 2046 O O . GLY A 1 265 ? -8.757 11.940 12.965 1.00 96.25 265 GLY A O 1
ATOM 2047 N N . ILE A 1 266 ? -7.242 10.285 12.940 1.00 97.25 266 ILE A N 1
ATOM 2048 C CA . ILE A 1 266 ? -7.343 9.996 11.506 1.00 97.25 266 ILE A CA 1
ATOM 2049 C C . ILE A 1 266 ? -8.297 8.830 11.246 1.00 97.25 266 ILE A C 1
ATOM 2051 O O . ILE A 1 266 ? -8.127 7.739 11.789 1.00 97.25 266 ILE A O 1
ATOM 2055 N N . VAL A 1 267 ? -9.258 9.034 10.345 1.00 95.69 267 VAL A N 1
ATOM 2056 C CA . VAL A 1 267 ? -10.157 7.976 9.867 1.00 95.69 267 VAL A CA 1
ATOM 2057 C C . VAL A 1 267 ? -9.556 7.319 8.627 1.00 95.69 267 VAL A C 1
ATOM 2059 O O . VAL A 1 267 ? -9.458 7.938 7.566 1.00 95.69 267 VAL A O 1
ATOM 2062 N N . LEU A 1 268 ? -9.163 6.048 8.741 1.00 94.94 268 LEU A N 1
ATOM 2063 C CA . LEU A 1 268 ? -8.664 5.283 7.599 1.00 94.94 268 LEU A CA 1
ATOM 2064 C C . LEU A 1 268 ? -9.805 4.903 6.652 1.00 94.94 268 LEU A C 1
ATOM 2066 O O . LEU A 1 268 ? -10.812 4.338 7.074 1.00 94.94 268 LEU A O 1
ATOM 2070 N N . GLN A 1 269 ? -9.612 5.169 5.362 1.00 93.12 269 GLN A N 1
ATOM 2071 C CA . GLN A 1 269 ? -10.566 4.829 4.307 1.00 93.12 269 GLN A CA 1
ATOM 2072 C C . GLN A 1 269 ? -10.179 3.493 3.654 1.00 93.12 269 GLN A C 1
ATOM 2074 O O . GLN A 1 269 ? -9.040 3.369 3.181 1.00 93.12 269 GLN A O 1
ATOM 2079 N N . PRO A 1 270 ? -11.076 2.490 3.615 1.00 92.25 270 PRO A N 1
ATOM 2080 C CA . PRO A 1 270 ? -10.842 1.264 2.863 1.00 92.25 270 PRO A CA 1
ATOM 2081 C C . PRO A 1 270 ? -10.703 1.534 1.354 1.00 92.25 270 PRO A C 1
ATOM 2083 O O . PRO A 1 270 ? -11.470 2.298 0.775 1.00 92.25 270 PRO A O 1
ATOM 2086 N N . GLU A 1 271 ? -9.738 0.885 0.702 1.00 89.19 271 GLU A N 1
ATOM 2087 C CA . GLU A 1 271 ? -9.618 0.812 -0.759 1.00 89.19 271 GLU A CA 1
ATOM 2088 C C . GLU A 1 271 ? -10.619 -0.179 -1.401 1.00 89.19 271 GLU A C 1
ATOM 2090 O O . GLU A 1 271 ? -11.188 0.161 -2.447 1.00 89.19 271 GLU A O 1
ATOM 2095 N N . PRO A 1 272 ? -10.854 -1.392 -0.852 1.00 84.50 272 PRO A N 1
ATOM 2096 C CA . PRO A 1 272 ? -11.807 -2.319 -1.446 1.00 84.50 272 PRO A CA 1
ATOM 2097 C C . PRO A 1 272 ? -13.251 -1.895 -1.164 1.00 84.50 272 PRO A C 1
ATOM 2099 O O . PRO A 1 272 ? -13.576 -1.370 -0.101 1.00 84.50 272 PRO A O 1
ATOM 2102 N N . LEU A 1 273 ? -14.138 -2.193 -2.116 1.00 78.62 273 LEU A N 1
ATOM 2103 C CA . LEU A 1 273 ? -15.576 -2.111 -1.887 1.00 78.62 273 LEU A CA 1
ATOM 2104 C C . LEU A 1 273 ? -15.969 -3.217 -0.909 1.00 78.62 273 LEU A C 1
ATOM 2106 O O . LEU A 1 273 ? -15.796 -4.400 -1.204 1.00 78.62 273 LEU A O 1
ATOM 2110 N N . LEU A 1 274 ? -16.484 -2.824 0.249 1.00 71.62 274 LEU A N 1
ATOM 2111 C CA . LEU A 1 274 ? -17.069 -3.761 1.192 1.00 71.62 274 LEU A CA 1
ATOM 2112 C C . LEU A 1 274 ? -18.481 -4.119 0.708 1.00 71.62 274 LEU A C 1
ATOM 2114 O O . LEU A 1 274 ? -19.251 -3.201 0.422 1.00 71.62 274 LEU A O 1
ATOM 2118 N N . PRO A 1 275 ? -18.811 -5.413 0.553 1.00 65.31 275 PRO A N 1
ATOM 2119 C CA . PRO A 1 275 ? -20.184 -5.827 0.306 1.00 65.31 275 PRO A CA 1
ATOM 2120 C C . PRO A 1 275 ? -21.040 -5.558 1.551 1.00 65.31 275 PRO A C 1
ATOM 2122 O O . PRO A 1 275 ? -20.534 -5.676 2.676 1.00 65.31 275 PRO A O 1
ATOM 2125 N N . ASP A 1 276 ? -22.305 -5.208 1.312 1.00 57.59 276 ASP A N 1
ATOM 2126 C CA . ASP A 1 276 ? -23.327 -4.994 2.345 1.00 57.59 276 ASP A CA 1
ATOM 2127 C C . ASP A 1 276 ? -23.522 -6.242 3.236 1.00 57.59 276 ASP A C 1
ATOM 2129 O O . ASP A 1 276 ? -23.387 -7.387 2.734 1.00 57.59 276 ASP A O 1
#

Solvent-accessible surface area (backbone atoms only — not comparable to full-atom values): 16994 Å² total; per-residue (Å²): 133,78,84,52,64,53,92,99,43,36,58,68,68,33,87,92,38,50,87,75,72,81,88,86,79,84,89,82,92,80,73,85,78,66,78,86,82,71,83,52,68,72,59,44,51,55,50,45,58,48,41,51,52,54,50,51,56,50,49,55,56,48,52,58,50,52,68,64,64,70,81,67,88,83,85,89,82,85,85,90,84,86,83,82,90,77,92,74,88,72,84,75,78,80,75,85,70,86,69,51,72,69,54,53,52,48,50,51,48,51,63,64,49,60,87,48,53,61,66,54,50,52,50,53,51,50,52,50,52,49,53,59,28,47,68,36,38,65,43,86,42,96,89,42,63,48,29,46,40,81,43,60,35,53,44,59,52,76,32,50,62,65,57,49,49,51,30,51,53,38,46,44,52,51,60,64,66,69,62,65,80,89,82,72,83,78,89,76,93,72,75,79,75,74,77,86,78,70,70,44,83,44,99,82,68,26,34,35,36,53,43,46,57,50,36,40,74,66,68,50,40,54,51,38,72,55,74,39,20,33,28,14,72,59,25,56,39,21,46,19,52,74,80,36,53,74,65,49,46,52,52,51,51,51,50,52,35,51,48,32,23,71,60,43,71,46,78,66,46,67,61,65,86,77,81,134